Protein AF-A0A6A6UJ29-F1 (afdb_monomer_lite)

Radius of gyration: 22.35 Å; chains: 1; bounding box: 69×60×51 Å

Secondary structure (DSSP, 8-state):
--TTTTEEEE-TTSHHHHHHHHHHHHHHHHHHHS-TTS-HHHHHHHHHHHHHHTTTT---PPPP--PPPPPPPPPPPPPPPPPPP------------------PPPP--PPPS-PPP----TT--SS-EEPSPEEES--TTEEE-TT-EE-TTEEEE-BTTB-EEE-TT-EE-TT-EEE-EE--SSHHHHTGGGSSPEEEE-EEE-TT-EE-TT-EEETT-EE-TT-EE-TT-EE-SPBP-

Structure (mmCIF, N/CA/C/O backbone):
data_AF-A0A6A6UJ29-F1
#
_entry.id   AF-A0A6A6UJ29-F1
#
loop_
_atom_site.group_PDB
_atom_site.id
_atom_site.type_symbol
_atom_site.label_atom_id
_atom_site.label_alt_id
_atom_site.label_comp_id
_atom_site.label_asym_id
_atom_site.label_entity_id
_atom_site.label_seq_id
_atom_site.pdbx_PDB_ins_code
_atom_site.Cartn_x
_atom_site.Cartn_y
_atom_site.Cartn_z
_atom_site.occupancy
_atom_site.B_iso_or_equiv
_atom_site.auth_seq_id
_atom_site.auth_comp_id
_atom_site.auth_asym_id
_atom_site.auth_atom_id
_atom_site.pdbx_PDB_model_num
ATOM 1 N N . MET A 1 1 ? -3.177 -13.090 -24.326 1.00 43.69 1 MET A N 1
ATOM 2 C CA . MET A 1 1 ? -2.607 -11.720 -24.249 1.00 43.69 1 MET A CA 1
ATOM 3 C C . MET A 1 1 ? -3.779 -10.739 -24.193 1.00 43.69 1 MET A C 1
ATOM 5 O O . MET A 1 1 ? -4.675 -10.903 -24.997 1.00 43.69 1 MET A O 1
ATOM 9 N N . ALA A 1 2 ? -3.937 -9.811 -23.243 1.00 37.53 2 ALA A N 1
ATOM 10 C CA . ALA A 1 2 ? -2.942 -8.893 -22.693 1.00 37.53 2 ALA A CA 1
ATOM 11 C C . ALA A 1 2 ? -3.238 -8.491 -21.219 1.00 37.53 2 ALA A C 1
ATOM 13 O O . ALA A 1 2 ? -4.175 -7.730 -20.981 1.00 37.53 2 ALA A O 1
ATOM 14 N N . PRO A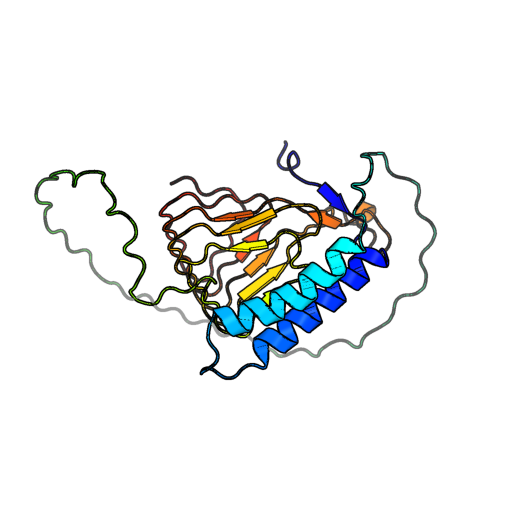 1 3 ? -2.420 -8.919 -20.238 1.00 48.06 3 PRO A N 1
ATOM 15 C CA . PRO A 1 3 ? -2.480 -8.413 -18.859 1.00 48.06 3 PRO A CA 1
ATOM 16 C C . PRO A 1 3 ? -1.799 -7.037 -18.669 1.00 48.06 3 PRO A C 1
ATOM 18 O O . PRO A 1 3 ? -1.769 -6.513 -17.566 1.00 48.06 3 PRO A O 1
ATOM 21 N N . TYR A 1 4 ? -1.268 -6.423 -19.735 1.00 51.97 4 TYR A N 1
ATOM 22 C CA . TYR A 1 4 ? -0.361 -5.266 -19.662 1.00 51.97 4 TYR A CA 1
ATOM 23 C C . TYR A 1 4 ? -0.989 -3.886 -19.948 1.00 51.97 4 TYR A C 1
ATOM 25 O O . TYR A 1 4 ? -0.265 -2.898 -20.019 1.00 51.97 4 TYR A O 1
ATOM 33 N N . LYS A 1 5 ? -2.314 -3.770 -20.117 1.00 52.88 5 LYS A N 1
ATOM 34 C CA . LYS A 1 5 ? -2.956 -2.509 -20.562 1.00 52.88 5 LYS A CA 1
ATOM 35 C C . LYS A 1 5 ? -3.022 -1.380 -19.513 1.00 52.88 5 LYS A C 1
ATOM 37 O O . LYS A 1 5 ? -3.489 -0.300 -19.850 1.00 52.88 5 LYS A O 1
ATOM 42 N N . GLN A 1 6 ? -2.574 -1.590 -18.273 1.00 69.25 6 GLN A N 1
ATOM 43 C CA . GLN A 1 6 ? -2.688 -0.597 -17.187 1.00 69.25 6 GLN A CA 1
ATOM 44 C C . GLN A 1 6 ? -1.388 -0.402 -16.388 1.00 69.25 6 GLN A C 1
ATOM 46 O O . GLN A 1 6 ? -1.440 -0.096 -15.200 1.00 69.25 6 GLN A O 1
ATOM 51 N N . ARG A 1 7 ? -0.220 -0.577 -17.021 1.00 85.75 7 ARG A N 1
ATOM 52 C CA . ARG A 1 7 ? 1.070 -0.266 -16.388 1.00 85.75 7 ARG A CA 1
ATOM 53 C C . ARG A 1 7 ? 1.597 1.099 -16.829 1.00 85.75 7 ARG A C 1
ATOM 55 O O . ARG A 1 7 ? 1.506 1.426 -18.010 1.00 85.75 7 ARG A O 1
ATOM 62 N N . THR A 1 8 ? 2.189 1.845 -15.903 1.00 90.19 8 THR A N 1
ATOM 63 C CA . THR A 1 8 ? 2.924 3.081 -16.205 1.00 90.19 8 THR A CA 1
ATOM 64 C C . THR A 1 8 ? 4.362 2.929 -15.741 1.00 90.19 8 THR A C 1
ATOM 66 O O . THR A 1 8 ? 4.608 2.652 -14.570 1.00 90.19 8 THR A O 1
ATOM 69 N N . GLU A 1 9 ? 5.309 3.083 -16.661 1.00 89.94 9 GLU A N 1
ATOM 70 C CA . GLU A 1 9 ? 6.737 3.005 -16.362 1.00 89.94 9 GLU A CA 1
ATOM 71 C C . GLU A 1 9 ? 7.227 4.269 -15.655 1.00 89.94 9 GLU A C 1
ATOM 73 O O . GLU A 1 9 ? 6.795 5.384 -15.959 1.00 89.94 9 GLU A O 1
ATOM 78 N N . PHE A 1 10 ? 8.151 4.093 -14.715 1.00 87.12 10 PHE A N 1
ATOM 79 C CA . PHE A 1 10 ? 8.814 5.190 -14.027 1.00 87.12 10 PHE A CA 1
ATOM 80 C C . PHE A 1 10 ? 10.264 4.807 -13.692 1.00 87.12 10 PHE A C 1
ATOM 82 O O . PHE A 1 10 ? 10.529 3.691 -13.230 1.00 87.12 10 PHE A O 1
ATOM 89 N N . PRO A 1 11 ? 11.241 5.705 -13.916 1.00 83.81 11 PRO A N 1
ATOM 90 C CA . PRO A 1 11 ? 12.642 5.393 -13.675 1.00 83.81 11 PRO A CA 1
ATOM 91 C C . PRO A 1 11 ? 12.953 5.509 -12.179 1.00 83.81 11 PRO A C 1
ATOM 93 O O . PRO A 1 11 ? 13.561 6.480 -11.744 1.00 83.81 11 PRO A O 1
ATOM 96 N N . ALA A 1 12 ? 12.548 4.510 -11.386 1.00 78.00 12 ALA A N 1
ATOM 97 C CA . ALA A 1 12 ? 12.640 4.493 -9.919 1.00 78.00 12 ALA A CA 1
ATOM 98 C C . ALA A 1 12 ? 14.033 4.847 -9.350 1.00 78.00 12 ALA A C 1
ATOM 100 O O . ALA A 1 12 ? 14.138 5.327 -8.220 1.00 78.00 12 ALA A O 1
ATOM 101 N N . GLY A 1 13 ? 15.101 4.623 -10.125 1.00 77.25 13 GLY A N 1
ATOM 102 C CA . GLY A 1 13 ? 16.480 4.972 -9.775 1.00 77.25 13 GLY A CA 1
ATOM 103 C C . GLY A 1 13 ? 16.834 6.463 -9.872 1.00 77.25 13 GLY A C 1
ATOM 104 O O . GLY A 1 13 ? 17.877 6.849 -9.351 1.00 77.25 13 GLY A O 1
ATOM 105 N N . ASN A 1 14 ? 16.001 7.304 -10.498 1.00 81.56 14 ASN A N 1
ATOM 106 C CA . ASN A 1 14 ? 16.252 8.746 -10.591 1.00 81.56 14 ASN A CA 1
ATOM 107 C C . ASN A 1 14 ? 16.203 9.407 -9.196 1.00 81.56 14 ASN A C 1
ATOM 109 O O . ASN A 1 14 ? 15.465 8.976 -8.302 1.00 81.56 14 ASN A O 1
ATOM 113 N N . GLN A 1 15 ? 16.996 10.464 -9.018 1.00 78.75 15 GLN A N 1
ATOM 114 C CA . GLN A 1 15 ? 17.177 11.194 -7.767 1.00 78.75 15 GLN A CA 1
ATOM 115 C C . GLN A 1 15 ? 15.852 11.704 -7.190 1.00 78.75 15 GLN A C 1
ATOM 117 O O . GLN A 1 15 ? 15.640 11.578 -5.987 1.00 78.75 15 GLN A O 1
ATOM 122 N N . ASP A 1 16 ? 14.933 12.169 -8.035 1.00 80.44 16 ASP A N 1
ATOM 123 C CA . ASP A 1 16 ? 13.605 12.640 -7.618 1.00 80.44 16 ASP A CA 1
ATOM 124 C C . ASP A 1 16 ? 12.786 11.537 -6.932 1.00 80.44 16 ASP A C 1
ATOM 126 O O . ASP A 1 16 ? 12.225 11.727 -5.851 1.00 80.44 16 ASP A O 1
ATOM 130 N N . TYR A 1 17 ? 12.774 10.337 -7.516 1.00 85.94 17 TYR A N 1
ATOM 131 C CA . TYR A 1 17 ? 12.087 9.180 -6.942 1.00 85.94 17 TYR A CA 1
ATOM 132 C C . TYR A 1 17 ? 12.795 8.646 -5.698 1.00 85.94 17 TYR A C 1
ATOM 134 O O . TYR A 1 17 ? 12.150 8.117 -4.794 1.00 85.94 17 TYR A O 1
ATOM 142 N N . ARG A 1 18 ? 14.121 8.784 -5.617 1.00 86.38 18 ARG A N 1
ATOM 143 C CA . ARG A 1 18 ? 14.869 8.470 -4.394 1.00 86.38 18 ARG A CA 1
ATOM 144 C C . ARG A 1 18 ? 14.544 9.456 -3.270 1.00 86.38 18 ARG A C 1
ATOM 146 O O . ARG A 1 18 ? 14.356 9.023 -2.138 1.00 86.38 18 ARG A O 1
ATOM 153 N N . ALA A 1 19 ? 14.444 10.747 -3.578 1.00 88.06 19 ALA A N 1
ATOM 154 C CA . ALA A 1 19 ? 14.057 11.773 -2.618 1.00 88.06 19 ALA A CA 1
ATOM 155 C C . ALA A 1 19 ? 12.628 11.543 -2.105 1.00 88.06 19 ALA A C 1
ATOM 157 O O . ALA A 1 19 ? 12.394 11.624 -0.901 1.00 88.06 19 ALA A O 1
ATOM 158 N N . ALA A 1 20 ? 11.693 11.180 -2.990 1.00 89.88 20 ALA A N 1
ATOM 159 C CA . ALA A 1 20 ? 10.332 10.817 -2.601 1.00 89.88 20 ALA A CA 1
ATOM 160 C C . ALA A 1 20 ? 10.304 9.633 -1.617 1.00 89.88 20 ALA A C 1
ATOM 162 O O . ALA A 1 20 ? 9.695 9.753 -0.555 1.00 89.88 20 ALA A O 1
ATOM 163 N N . ARG A 1 21 ? 11.038 8.548 -1.909 1.00 92.56 21 ARG A N 1
ATOM 164 C CA . ARG A 1 21 ? 11.132 7.384 -1.009 1.00 92.56 21 ARG A CA 1
ATOM 165 C C . ARG A 1 21 ? 11.765 7.702 0.337 1.00 92.56 21 ARG A C 1
ATOM 167 O O . ARG A 1 21 ? 11.295 7.239 1.370 1.00 92.56 21 ARG A O 1
ATOM 174 N N . LEU A 1 22 ? 12.809 8.532 0.349 1.00 93.12 22 LEU A N 1
ATOM 175 C CA . LEU A 1 22 ? 13.428 8.970 1.600 1.00 93.12 22 LEU A CA 1
ATOM 176 C C . LEU A 1 22 ? 12.429 9.738 2.475 1.00 93.12 22 LEU A C 1
ATOM 178 O O . LEU A 1 22 ? 12.364 9.502 3.678 1.00 93.12 22 LEU A O 1
ATOM 182 N N . ARG A 1 23 ? 11.617 10.619 1.879 1.00 93.19 23 ARG A N 1
ATOM 183 C CA . ARG A 1 23 ? 10.573 11.341 2.619 1.00 93.19 23 ARG A CA 1
ATOM 184 C C . ARG A 1 23 ? 9.496 10.409 3.152 1.00 93.19 23 ARG A C 1
ATOM 186 O O . ARG A 1 23 ? 9.113 10.563 4.305 1.00 93.19 23 ARG A O 1
ATOM 193 N N . ALA A 1 24 ? 9.040 9.445 2.355 1.00 95.19 24 ALA A N 1
ATOM 194 C CA . ALA A 1 24 ? 8.070 8.458 2.816 1.00 95.19 24 ALA A CA 1
ATOM 195 C C . ALA A 1 24 ? 8.617 7.618 3.977 1.00 95.19 24 ALA A C 1
ATOM 197 O O . ALA A 1 24 ? 7.918 7.424 4.967 1.00 95.19 24 ALA A O 1
ATOM 198 N N . ALA A 1 25 ? 9.889 7.217 3.915 1.00 95.88 25 ALA A N 1
ATOM 199 C CA . ALA A 1 25 ? 10.548 6.510 5.008 1.00 95.88 25 ALA A CA 1
ATOM 200 C C . ALA A 1 25 ? 10.590 7.342 6.304 1.00 95.88 25 ALA A C 1
ATOM 202 O O . ALA A 1 25 ? 10.260 6.817 7.367 1.00 95.88 25 ALA A O 1
ATOM 203 N N . ILE A 1 26 ? 10.932 8.635 6.219 1.00 96.06 26 ILE A N 1
ATOM 204 C CA . ILE A 1 26 ? 10.922 9.555 7.372 1.00 96.06 26 ILE A CA 1
ATOM 205 C C . ILE A 1 26 ? 9.492 9.731 7.905 1.00 96.06 26 ILE A C 1
ATOM 207 O O . ILE A 1 26 ? 9.262 9.604 9.103 1.00 96.06 26 ILE A O 1
ATOM 211 N N . ALA A 1 27 ? 8.512 9.939 7.022 1.00 95.50 27 ALA A N 1
ATOM 212 C CA . ALA A 1 27 ? 7.108 10.073 7.405 1.00 95.50 27 ALA A CA 1
ATOM 213 C C . ALA A 1 27 ? 6.586 8.818 8.125 1.00 95.50 27 ALA A C 1
ATOM 215 O O . ALA A 1 27 ? 5.904 8.921 9.143 1.00 95.50 27 ALA A O 1
ATOM 216 N N . CYS A 1 28 ? 6.938 7.625 7.636 1.00 96.75 28 CYS A N 1
ATOM 217 C CA . CYS A 1 28 ? 6.631 6.363 8.303 1.00 96.75 28 CYS A CA 1
ATOM 218 C C . CYS A 1 28 ? 7.348 6.238 9.652 1.00 96.75 28 CYS A C 1
ATOM 220 O O . CYS A 1 28 ? 6.746 5.761 10.610 1.00 96.75 28 CYS A O 1
ATOM 222 N N . GLN A 1 29 ? 8.609 6.662 9.759 1.00 96.56 29 GLN A N 1
ATOM 223 C CA . GLN A 1 29 ? 9.342 6.643 11.025 1.00 96.56 29 GLN A CA 1
ATOM 224 C C . GLN A 1 29 ? 8.654 7.515 12.084 1.00 96.56 29 GLN A C 1
ATOM 226 O O . GLN A 1 29 ? 8.418 7.040 13.196 1.00 96.56 29 GLN A O 1
ATOM 231 N N . ASP A 1 30 ? 8.269 8.738 11.723 1.00 94.88 30 ASP A N 1
ATOM 232 C CA . ASP A 1 30 ? 7.571 9.664 12.619 1.00 94.88 30 ASP A CA 1
ATOM 233 C C . ASP A 1 30 ? 6.170 9.166 12.981 1.00 94.88 30 ASP A C 1
ATOM 235 O O . ASP A 1 30 ? 5.763 9.247 14.141 1.00 94.88 30 ASP A O 1
ATOM 239 N N . TYR A 1 31 ? 5.452 8.577 12.019 1.00 94.69 31 TYR A N 1
ATOM 240 C CA . TYR A 1 31 ? 4.167 7.920 12.266 1.00 94.69 31 TYR A CA 1
ATOM 241 C C . TYR A 1 31 ? 4.305 6.781 13.286 1.00 94.69 31 TYR A C 1
ATOM 243 O O . TYR A 1 31 ? 3.492 6.652 14.206 1.00 94.69 31 TYR A O 1
ATOM 251 N N . ASN A 1 32 ? 5.335 5.949 13.121 1.00 95.75 32 ASN A N 1
ATOM 252 C CA . ASN A 1 32 ? 5.550 4.734 13.906 1.00 95.75 32 ASN A CA 1
ATOM 253 C C . ASN A 1 32 ? 6.120 5.007 15.299 1.00 95.75 32 ASN A C 1
ATOM 255 O O . ASN A 1 32 ? 5.916 4.189 16.193 1.00 95.75 32 ASN A O 1
ATOM 259 N N . SER A 1 33 ? 6.802 6.137 15.496 1.00 95.44 33 SER A N 1
ATOM 260 C CA . SER A 1 33 ? 7.374 6.522 16.790 1.00 95.44 33 SER A CA 1
ATOM 261 C C . SER A 1 33 ? 6.337 7.051 17.786 1.00 95.44 33 SER A C 1
ATOM 263 O O . SER A 1 33 ? 6.621 7.104 18.982 1.00 95.44 33 SER A O 1
ATOM 265 N N . GLN A 1 34 ? 5.126 7.405 17.335 1.00 92.94 34 GLN A N 1
ATOM 266 C CA . GLN A 1 34 ? 4.077 7.867 18.246 1.00 92.94 34 GLN A CA 1
ATOM 267 C C . GLN A 1 34 ? 3.566 6.710 19.125 1.00 92.94 34 GLN A C 1
ATOM 269 O O . GLN A 1 34 ? 3.286 5.612 18.627 1.00 92.94 34 GLN A O 1
ATOM 274 N N . GLY A 1 35 ? 3.384 6.964 20.426 1.00 87.06 35 GLY A N 1
ATOM 275 C CA . GLY A 1 35 ? 2.821 6.005 21.388 1.00 87.06 35 GLY A CA 1
ATOM 276 C C . GLY A 1 35 ? 1.341 5.697 21.133 1.00 87.06 35 GLY A C 1
ATOM 277 O O . GLY A 1 35 ? 0.668 6.457 20.440 1.00 87.06 35 GLY A O 1
ATOM 278 N N . GLU A 1 36 ? 0.816 4.584 21.660 1.00 82.94 36 GLU A N 1
ATOM 279 C CA . GLU A 1 36 ? -0.553 4.110 21.352 1.00 82.94 36 GLU A CA 1
ATOM 280 C C . GLU A 1 36 ? -1.663 5.126 21.674 1.00 82.94 36 GLU A C 1
ATOM 282 O O . GLU A 1 36 ? -2.694 5.107 21.010 1.00 82.94 36 GLU A O 1
ATOM 287 N N . GLU A 1 37 ? -1.408 6.054 22.598 1.00 85.81 37 GLU A N 1
ATOM 288 C CA . GLU A 1 37 ? -2.311 7.151 22.977 1.00 85.81 37 GLU A CA 1
ATOM 289 C C . GLU A 1 37 ? -2.484 8.227 21.890 1.00 85.81 37 GLU A C 1
ATOM 291 O O . GLU A 1 37 ? -3.439 9.002 21.926 1.00 85.81 37 GLU A O 1
ATOM 296 N N . ALA A 1 38 ? -1.557 8.318 20.929 1.00 86.69 38 ALA A N 1
ATOM 297 C CA . ALA A 1 38 ? -1.637 9.306 19.858 1.00 86.69 38 ALA A CA 1
ATOM 298 C C . ALA A 1 38 ? -2.822 9.010 18.934 1.00 86.69 38 ALA A C 1
ATOM 300 O O . ALA A 1 38 ? -2.960 7.892 18.418 1.00 86.69 38 ALA A O 1
ATOM 301 N N . SER A 1 39 ? -3.637 10.035 18.676 1.00 89.06 39 SER A N 1
ATOM 302 C CA . SER A 1 39 ? -4.836 9.895 17.852 1.00 89.06 39 SER A CA 1
ATOM 303 C C . SER A 1 39 ? -4.487 9.587 16.391 1.00 89.06 39 SER A C 1
ATOM 305 O O . SER A 1 39 ? -3.384 9.881 15.911 1.00 89.06 39 SER A O 1
ATOM 307 N N . ALA A 1 40 ? -5.438 9.009 15.652 1.00 87.19 40 ALA A N 1
ATOM 308 C CA . ALA A 1 40 ? -5.264 8.730 14.226 1.00 87.19 40 ALA A CA 1
ATOM 309 C C . ALA A 1 40 ? -4.941 10.012 13.435 1.00 87.19 40 ALA A C 1
ATOM 311 O O . ALA A 1 40 ? -4.081 10.010 12.554 1.00 87.19 40 ALA A O 1
ATOM 312 N N . GLU A 1 41 ? -5.574 11.125 13.803 1.00 88.81 41 GLU A N 1
ATOM 313 C CA . GLU A 1 41 ? -5.418 12.440 13.177 1.00 88.81 41 GLU A CA 1
ATOM 314 C C . GLU A 1 41 ? -4.033 13.019 13.437 1.00 88.81 41 GLU A C 1
ATOM 316 O O . GLU A 1 41 ? -3.421 13.552 12.516 1.00 88.81 41 GLU A O 1
ATOM 321 N N . GLN A 1 42 ? -3.515 12.895 14.663 1.00 88.12 42 GLN A N 1
ATOM 322 C CA . GLN A 1 42 ? -2.167 13.357 14.998 1.00 88.12 42 GLN A CA 1
ATOM 323 C C . GLN A 1 42 ? -1.116 12.621 14.163 1.00 88.12 42 GLN A C 1
ATOM 325 O O . GLN A 1 42 ? -0.254 13.255 13.551 1.00 88.12 42 GLN A O 1
ATOM 330 N N . ARG A 1 43 ? -1.218 11.289 14.073 1.00 89.44 43 ARG A N 1
ATOM 331 C CA . ARG A 1 43 ? -0.290 10.486 13.265 1.00 89.44 43 ARG A CA 1
ATOM 332 C C . ARG A 1 43 ? -0.403 10.814 11.775 1.00 89.44 43 ARG A C 1
ATOM 334 O O . ARG A 1 43 ? 0.615 10.992 11.108 1.00 89.44 43 ARG A O 1
ATOM 341 N N . ALA A 1 44 ? -1.626 10.926 11.256 1.00 88.38 44 ALA A N 1
ATOM 342 C CA . ALA A 1 44 ? -1.862 11.269 9.856 1.00 88.38 44 ALA A CA 1
ATOM 343 C C . ALA A 1 44 ? -1.366 12.683 9.514 1.00 88.38 44 ALA A C 1
ATOM 345 O O . ALA A 1 44 ? -0.763 12.878 8.460 1.00 88.38 44 ALA A O 1
ATOM 346 N N . ALA A 1 45 ? -1.553 13.657 10.407 1.00 88.25 45 ALA A N 1
ATOM 347 C CA . ALA A 1 45 ? -1.073 15.022 10.213 1.00 88.25 45 ALA A CA 1
ATOM 348 C C . ALA A 1 45 ? 0.458 15.081 10.101 1.00 88.25 45 ALA A C 1
ATOM 350 O O . ALA A 1 45 ? 0.969 15.723 9.183 1.00 88.25 45 ALA A O 1
ATOM 351 N N . LEU A 1 46 ? 1.186 14.371 10.973 1.00 86.75 46 LEU A N 1
ATOM 352 C CA . LEU A 1 46 ? 2.650 14.259 10.899 1.00 86.75 46 LEU A CA 1
ATOM 353 C C . LEU A 1 46 ? 3.099 13.644 9.568 1.00 86.75 46 LEU A C 1
ATOM 355 O O . LEU A 1 46 ? 3.963 14.193 8.883 1.00 86.75 46 LEU A O 1
ATOM 359 N N . TYR A 1 47 ? 2.460 12.543 9.169 1.00 90.25 47 TYR A N 1
ATOM 360 C CA . TYR A 1 47 ? 2.759 11.868 7.910 1.00 90.25 47 TYR A CA 1
ATOM 361 C C . TYR A 1 47 ? 2.546 12.791 6.699 1.00 90.25 47 TYR A C 1
ATOM 363 O O . TYR A 1 47 ? 3.450 12.982 5.880 1.00 90.25 47 TYR A O 1
ATOM 371 N N . HIS A 1 48 ? 1.375 13.426 6.603 1.00 87.44 48 HIS A N 1
ATOM 372 C CA . HIS A 1 48 ? 1.037 14.302 5.482 1.00 87.44 48 HIS A CA 1
ATOM 373 C C . HIS A 1 48 ? 1.875 15.579 5.439 1.00 87.44 48 HIS A C 1
ATOM 375 O O . HIS A 1 48 ? 2.177 16.050 4.341 1.00 87.44 48 HIS A O 1
ATOM 381 N N . ALA A 1 49 ? 2.291 16.123 6.587 1.00 86.50 49 ALA A N 1
ATOM 382 C CA . ALA A 1 49 ? 3.183 17.279 6.624 1.00 86.50 49 ALA A CA 1
ATOM 383 C C . ALA A 1 49 ? 4.496 17.004 5.870 1.00 86.50 49 ALA A C 1
ATOM 385 O O . ALA A 1 49 ? 4.963 17.858 5.117 1.00 86.50 49 ALA A O 1
ATOM 386 N N . ILE A 1 50 ? 5.049 15.794 6.000 1.00 85.62 50 ILE A N 1
ATOM 387 C CA . ILE A 1 50 ? 6.307 15.399 5.351 1.00 85.62 50 ILE A CA 1
ATOM 388 C C . ILE A 1 50 ? 6.090 15.027 3.880 1.00 85.62 50 ILE A C 1
ATOM 390 O O . ILE A 1 50 ? 6.851 15.465 3.011 1.00 85.62 50 ILE A O 1
ATOM 394 N N . ILE A 1 51 ? 5.046 14.247 3.577 1.00 88.50 51 ILE A N 1
ATOM 395 C CA . ILE A 1 51 ? 4.751 13.828 2.198 1.00 88.50 51 ILE A CA 1
ATOM 396 C C . ILE A 1 51 ? 4.420 15.038 1.314 1.00 88.50 51 ILE A C 1
ATOM 398 O O . ILE A 1 51 ? 5.023 15.203 0.248 1.00 88.50 51 ILE A O 1
ATOM 402 N N . ASN A 1 52 ? 3.513 15.914 1.759 1.00 83.44 52 ASN A N 1
ATOM 403 C CA . ASN A 1 52 ? 2.984 17.005 0.936 1.00 83.44 52 ASN A CA 1
ATOM 404 C C . ASN A 1 52 ? 3.985 18.154 0.764 1.00 83.44 52 ASN A C 1
ATOM 406 O O . ASN A 1 52 ? 4.054 18.737 -0.319 1.00 83.44 52 ASN A O 1
ATOM 410 N N . ALA A 1 53 ? 4.815 18.446 1.776 1.00 75.31 53 ALA A N 1
ATOM 411 C CA . ALA A 1 53 ? 5.860 19.472 1.675 1.00 75.31 53 ALA A CA 1
ATOM 412 C C . ALA A 1 53 ? 6.843 19.204 0.523 1.00 75.31 53 ALA A C 1
ATOM 414 O O . ALA A 1 53 ? 7.406 20.131 -0.054 1.00 75.31 53 ALA A O 1
ATOM 415 N N . GLY A 1 54 ? 7.032 17.935 0.165 1.00 61.34 54 GLY A N 1
ATOM 416 C CA . GLY A 1 54 ? 7.922 17.534 -0.911 1.00 61.34 54 GLY A CA 1
ATOM 417 C C . GLY A 1 54 ? 7.274 17.382 -2.290 1.00 61.34 54 GLY A C 1
ATOM 418 O O . GLY A 1 54 ? 8.002 17.265 -3.278 1.00 61.34 54 GLY A O 1
ATOM 419 N N . GLN A 1 55 ? 5.941 17.352 -2.387 1.00 61.16 55 GLN A N 1
ATOM 420 C CA . GLN A 1 55 ? 5.234 17.210 -3.669 1.00 61.16 55 GLN A CA 1
ATOM 421 C C . GLN A 1 55 ? 5.247 18.501 -4.488 1.00 61.16 55 GLN A C 1
ATOM 423 O O . GLN A 1 55 ? 5.372 18.445 -5.706 1.00 61.16 55 GLN A O 1
ATOM 428 N N . SER A 1 56 ? 5.215 19.663 -3.834 1.00 54.50 56 SER A N 1
ATOM 429 C CA . SER A 1 56 ? 5.348 20.967 -4.500 1.00 54.50 56 SER A CA 1
ATOM 430 C C . SER A 1 56 ? 6.704 21.157 -5.200 1.00 54.50 56 SER A C 1
ATOM 432 O O . SER A 1 56 ? 6.822 22.000 -6.086 1.00 54.50 56 SER A O 1
ATOM 434 N N . GLN A 1 57 ? 7.714 20.358 -4.835 1.00 51.00 57 GLN A N 1
ATOM 435 C CA . GLN A 1 57 ? 9.068 20.404 -5.394 1.00 51.00 57 GLN A CA 1
ATOM 436 C C . GLN A 1 57 ? 9.345 19.341 -6.472 1.00 51.00 57 GLN A C 1
ATOM 438 O O . GLN A 1 57 ? 10.377 19.426 -7.135 1.00 51.00 57 GLN A O 1
ATOM 443 N N . LEU A 1 58 ? 8.471 18.344 -6.667 1.00 53.56 58 LEU A N 1
ATOM 444 C CA . LEU A 1 58 ? 8.704 17.250 -7.619 1.00 53.56 58 LEU A CA 1
ATOM 445 C C . LEU A 1 58 ? 7.771 17.347 -8.832 1.00 53.56 58 LEU A C 1
ATOM 447 O O . LEU A 1 58 ? 6.559 17.196 -8.712 1.00 53.56 58 LEU A O 1
ATOM 451 N N . GLN A 1 59 ? 8.341 17.529 -10.027 1.00 52.78 59 GLN A N 1
ATOM 452 C CA . GLN A 1 59 ? 7.621 17.365 -11.293 1.00 52.78 59 GLN A CA 1
ATOM 453 C C . GLN A 1 59 ? 7.815 15.937 -11.816 1.00 52.78 59 GLN A C 1
ATOM 455 O O . GLN A 1 59 ? 8.740 15.665 -12.583 1.00 52.78 59 GLN A O 1
ATOM 460 N N . PHE A 1 60 ? 6.943 15.007 -11.428 1.00 55.28 60 PHE A N 1
ATOM 461 C CA . PHE A 1 60 ? 6.960 13.660 -12.002 1.00 55.28 60 PHE A CA 1
ATOM 462 C C . PHE A 1 60 ? 6.488 13.706 -13.464 1.00 55.28 60 PHE A C 1
ATOM 464 O O . PHE A 1 60 ? 5.294 13.785 -13.746 1.00 55.28 60 PHE A O 1
ATOM 471 N N . LYS A 1 61 ? 7.421 13.672 -14.422 1.00 44.75 61 LYS A N 1
ATOM 472 C CA . LYS A 1 61 ? 7.091 13.479 -15.842 1.00 44.75 61 LYS A CA 1
ATOM 473 C C . LYS A 1 61 ? 6.976 11.982 -16.134 1.00 44.75 61 LYS A C 1
ATOM 475 O O . LYS A 1 61 ? 7.959 11.254 -16.010 1.00 44.75 61 LYS A O 1
ATOM 480 N N . ALA A 1 62 ? 5.788 11.530 -16.539 1.00 43.94 62 ALA A N 1
ATOM 481 C CA . ALA A 1 62 ? 5.605 10.196 -17.106 1.00 43.94 62 ALA A CA 1
ATOM 482 C C . ALA A 1 62 ? 6.450 10.070 -18.389 1.00 43.94 62 ALA A C 1
ATOM 484 O O . ALA A 1 62 ? 6.417 10.956 -19.245 1.00 43.94 62 ALA A O 1
ATOM 485 N N . GLY A 1 63 ? 7.251 9.008 -18.498 1.00 39.66 63 GLY A N 1
ATOM 486 C CA . GLY A 1 63 ? 8.121 8.787 -19.655 1.00 39.66 63 GLY A CA 1
ATOM 487 C C . GLY A 1 63 ? 7.343 8.372 -20.916 1.00 39.66 63 GLY A C 1
ATOM 488 O O . GLY A 1 63 ? 6.257 7.796 -20.799 1.00 39.66 63 GLY A O 1
ATOM 489 N N . PRO A 1 64 ? 7.872 8.639 -22.127 1.00 36.47 64 PRO A N 1
ATOM 490 C CA . PRO A 1 64 ? 7.293 8.145 -23.373 1.00 36.47 64 PRO A CA 1
ATOM 491 C C . PRO A 1 64 ? 7.520 6.633 -23.537 1.00 36.47 64 PRO A C 1
ATOM 493 O O . PRO A 1 64 ? 8.526 6.083 -23.098 1.00 36.47 64 PRO A O 1
ATOM 496 N N . THR A 1 65 ? 6.582 5.962 -24.205 1.00 38.97 65 THR A N 1
ATOM 497 C CA . THR A 1 65 ? 6.580 4.515 -24.479 1.00 38.97 65 THR A CA 1
ATOM 498 C C . THR A 1 65 ? 7.433 4.207 -25.711 1.00 38.97 65 THR A C 1
ATOM 500 O O . THR A 1 65 ? 6.903 4.296 -26.812 1.00 38.97 65 THR A O 1
ATOM 503 N N . LEU A 1 66 ? 8.724 3.859 -25.592 1.00 31.92 66 LEU A N 1
ATOM 504 C CA . LEU A 1 66 ? 9.547 3.523 -26.774 1.00 31.92 66 LEU A CA 1
ATOM 505 C C . LEU A 1 66 ? 10.684 2.505 -26.532 1.00 31.92 66 LEU A C 1
ATOM 507 O O . LEU A 1 66 ? 11.122 2.274 -25.411 1.00 31.92 66 LEU A O 1
ATOM 511 N N . SER A 1 67 ? 11.093 1.882 -27.647 1.00 34.25 67 SER A N 1
ATOM 512 C CA . SER A 1 67 ? 11.824 0.617 -27.834 1.00 34.25 67 SER A CA 1
ATOM 513 C C . SER A 1 67 ? 13.246 0.517 -27.265 1.00 34.25 67 SER A C 1
ATOM 515 O O . SER A 1 67 ? 13.981 1.496 -27.174 1.00 34.25 67 SER A O 1
ATOM 517 N N . THR A 1 68 ? 13.638 -0.730 -26.995 1.00 30.48 68 THR A N 1
ATOM 518 C CA . THR A 1 68 ? 14.907 -1.222 -26.438 1.00 30.48 68 THR A CA 1
ATOM 519 C C . THR A 1 68 ? 16.178 -0.703 -27.137 1.00 30.48 68 THR A C 1
ATOM 521 O O . THR A 1 68 ? 16.352 -0.949 -28.331 1.00 30.48 68 THR A O 1
ATOM 524 N N . PRO A 1 69 ? 17.120 -0.079 -26.402 1.00 35.75 69 PRO A N 1
ATOM 525 C CA . PRO A 1 69 ? 18.495 0.147 -26.852 1.00 35.75 69 PRO A CA 1
ATOM 526 C C . PRO A 1 69 ? 19.452 -0.998 -26.432 1.00 35.75 69 PRO A C 1
ATOM 528 O O . PRO A 1 69 ? 19.127 -1.773 -25.528 1.00 35.75 69 PRO A O 1
ATOM 531 N N . PRO A 1 70 ? 20.624 -1.135 -27.086 1.00 34.72 70 PRO A N 1
ATOM 532 C CA . PRO A 1 70 ? 21.534 -2.268 -26.895 1.00 34.72 70 PRO A CA 1
ATOM 533 C C . PRO A 1 70 ? 22.353 -2.188 -25.593 1.00 34.72 70 PRO A C 1
ATOM 535 O O . PRO A 1 70 ? 22.712 -1.106 -25.131 1.00 34.72 70 PRO A O 1
ATOM 538 N N . LEU A 1 71 ? 22.656 -3.362 -25.022 1.00 33.34 71 LEU A N 1
ATOM 539 C CA . LEU A 1 71 ? 23.388 -3.540 -23.761 1.00 33.34 71 LEU A CA 1
ATOM 540 C C . LEU A 1 71 ? 24.849 -3.061 -23.849 1.00 33.34 71 LEU A C 1
ATOM 542 O O . LEU A 1 71 ? 25.590 -3.469 -24.741 1.00 33.34 71 LEU A O 1
ATOM 546 N N . ALA A 1 72 ? 25.281 -2.291 -22.848 1.00 40.53 72 ALA A N 1
ATOM 547 C CA . ALA A 1 72 ? 26.691 -2.079 -22.524 1.00 40.53 72 ALA A CA 1
ATOM 548 C C . ALA A 1 72 ? 27.178 -3.110 -21.485 1.00 40.53 72 ALA A C 1
ATOM 550 O O . ALA A 1 72 ? 26.402 -3.598 -20.661 1.00 40.53 72 ALA A O 1
ATOM 551 N N . SER A 1 73 ? 28.468 -3.443 -21.556 1.00 39.88 73 SER A N 1
ATOM 552 C CA . SER A 1 73 ? 29.137 -4.539 -20.840 1.00 39.88 73 SER A CA 1
ATOM 553 C C . SER A 1 73 ? 29.094 -4.425 -19.301 1.00 39.88 73 SER A C 1
ATOM 555 O O . SER A 1 73 ? 29.181 -3.315 -18.774 1.00 39.88 73 SER A O 1
ATOM 557 N N . PRO A 1 74 ? 29.017 -5.550 -18.557 1.00 37.56 74 PRO A N 1
ATOM 558 C CA . PRO A 1 74 ? 28.842 -5.533 -17.104 1.00 37.56 74 PRO A CA 1
ATOM 559 C C . PRO A 1 74 ? 30.141 -5.260 -16.320 1.00 37.56 74 PRO A C 1
ATOM 561 O O . PRO A 1 74 ? 31.214 -5.755 -16.663 1.00 37.56 74 PRO A O 1
ATOM 564 N N . LEU A 1 75 ? 30.008 -4.513 -15.218 1.00 34.47 75 LEU A N 1
ATOM 565 C CA . LEU A 1 75 ? 30.999 -4.381 -14.139 1.00 34.47 75 LEU A CA 1
ATOM 566 C C . LEU A 1 75 ? 30.925 -5.588 -13.174 1.00 34.47 75 LEU A C 1
ATOM 568 O O . LEU A 1 75 ? 29.887 -6.253 -13.118 1.00 34.47 75 LEU A O 1
ATOM 572 N N . PRO A 1 76 ? 31.994 -5.892 -12.410 1.00 35.03 76 PRO A N 1
ATOM 573 C CA . PRO A 1 76 ? 32.067 -7.111 -11.603 1.00 35.03 76 PRO A CA 1
ATOM 574 C C . PRO A 1 76 ? 31.113 -7.096 -10.397 1.00 35.03 76 PRO A C 1
ATOM 576 O O . PRO A 1 76 ? 30.891 -6.067 -9.761 1.00 35.03 76 PRO A O 1
ATOM 579 N N . ALA A 1 77 ? 30.561 -8.273 -10.086 1.00 35.53 77 ALA A N 1
ATOM 580 C CA . ALA A 1 77 ? 29.578 -8.493 -9.029 1.00 35.53 77 ALA A CA 1
ATOM 581 C C . ALA A 1 77 ? 30.177 -8.383 -7.614 1.00 35.53 77 ALA A C 1
ATOM 583 O O . ALA A 1 77 ? 31.298 -8.823 -7.359 1.00 35.53 77 ALA A O 1
ATOM 584 N N . LEU A 1 78 ? 29.385 -7.851 -6.677 1.00 26.33 78 LEU A N 1
ATOM 585 C CA . LEU A 1 78 ? 29.680 -7.889 -5.245 1.00 26.33 78 LEU A CA 1
ATOM 586 C C . LEU A 1 78 ? 29.368 -9.298 -4.711 1.00 26.33 78 LEU A C 1
ATOM 588 O O . LEU A 1 78 ? 28.221 -9.738 -4.765 1.00 26.33 78 LEU A O 1
ATOM 592 N N . ASN A 1 79 ? 30.380 -10.003 -4.209 1.00 32.94 79 ASN A N 1
ATOM 593 C CA . ASN A 1 79 ? 30.240 -11.359 -3.679 1.00 32.94 79 ASN A CA 1
ATOM 594 C C . ASN A 1 79 ? 29.853 -11.294 -2.190 1.00 32.94 79 ASN A C 1
ATOM 596 O O . ASN A 1 79 ? 30.605 -10.744 -1.385 1.00 32.94 79 ASN A O 1
ATOM 600 N N . LEU A 1 80 ? 28.697 -11.850 -1.818 1.00 31.91 80 LEU A N 1
ATOM 601 C CA . LEU A 1 80 ? 28.309 -12.069 -0.419 1.00 31.91 80 LEU A CA 1
ATOM 602 C C . LEU A 1 80 ? 28.482 -13.559 -0.072 1.00 31.91 80 LEU A C 1
ATOM 604 O O . LEU A 1 80 ? 28.191 -14.407 -0.918 1.00 31.91 80 LEU A O 1
ATOM 608 N N . PRO A 1 81 ? 28.957 -13.902 1.140 1.00 31.05 81 PRO A N 1
ATOM 609 C CA . PRO A 1 81 ? 29.205 -15.288 1.526 1.00 31.05 81 PRO A CA 1
ATOM 610 C C . PRO A 1 81 ? 27.900 -16.080 1.699 1.00 31.05 81 PRO A C 1
ATOM 612 O O . PRO A 1 81 ? 26.899 -15.567 2.198 1.00 31.05 81 PRO A O 1
ATOM 615 N N . ALA A 1 82 ? 27.935 -17.347 1.279 1.00 33.94 82 ALA A N 1
ATOM 616 C CA . ALA A 1 82 ? 26.812 -18.277 1.312 1.00 33.94 82 ALA A CA 1
ATOM 617 C C . ALA A 1 82 ? 26.349 -18.588 2.748 1.00 33.94 82 ALA A C 1
ATOM 619 O O . ALA A 1 82 ? 27.164 -18.860 3.630 1.00 33.94 82 ALA A O 1
ATOM 620 N N . ALA A 1 83 ? 25.031 -18.590 2.962 1.00 33.88 83 ALA A N 1
ATOM 621 C CA . ALA A 1 83 ? 24.419 -19.064 4.197 1.00 33.88 83 ALA A CA 1
ATOM 622 C C . ALA A 1 83 ? 24.473 -20.601 4.262 1.00 33.88 83 ALA A C 1
ATOM 624 O O . ALA A 1 83 ? 24.128 -21.287 3.299 1.00 33.88 83 ALA A O 1
ATOM 625 N N . GLY A 1 84 ? 24.937 -21.117 5.401 1.00 31.03 84 GLY A N 1
ATOM 626 C CA . GLY A 1 84 ? 25.087 -22.540 5.680 1.00 31.03 84 GLY A CA 1
ATOM 627 C C . GLY A 1 84 ? 23.755 -23.287 5.774 1.00 31.03 84 GLY A C 1
ATOM 628 O O . GLY A 1 84 ? 22.741 -22.765 6.229 1.00 31.03 84 GLY A O 1
ATOM 629 N N . SER A 1 85 ? 23.806 -24.538 5.333 1.00 31.84 85 SER A N 1
ATOM 630 C CA . SER A 1 85 ? 22.760 -25.556 5.372 1.00 31.84 85 SER A CA 1
ATOM 631 C C . SER A 1 85 ? 22.336 -25.944 6.794 1.00 31.84 85 SER A C 1
ATOM 633 O O . SER A 1 85 ? 23.180 -26.068 7.680 1.00 31.84 85 SER A O 1
ATOM 635 N N . SER A 1 86 ? 21.053 -26.256 6.984 1.00 34.38 86 SER A N 1
ATOM 636 C CA . SER A 1 86 ? 20.564 -27.110 8.079 1.00 34.38 86 SER A CA 1
ATOM 637 C C . SER A 1 86 ? 19.682 -28.229 7.512 1.00 34.38 86 SER A C 1
ATOM 639 O O . SER A 1 86 ? 19.029 -27.990 6.492 1.00 34.38 86 SER A O 1
ATOM 641 N N . PRO A 1 87 ? 19.687 -29.436 8.113 1.00 38.19 87 PRO A N 1
ATOM 642 C CA . PRO A 1 87 ? 19.095 -30.618 7.506 1.00 38.19 87 PRO A CA 1
ATOM 643 C C . PRO A 1 87 ? 17.695 -30.980 8.034 1.00 38.19 87 PRO A C 1
ATOM 645 O O . PRO A 1 87 ? 17.299 -30.624 9.140 1.00 38.19 87 PRO A O 1
ATOM 648 N N . ASP A 1 88 ? 17.049 -31.769 7.179 1.00 31.06 88 ASP A N 1
ATOM 649 C CA . ASP A 1 88 ? 16.081 -32.845 7.383 1.00 31.06 88 ASP A CA 1
ATOM 650 C C . ASP A 1 88 ? 14.613 -32.594 7.757 1.00 31.06 88 ASP A C 1
ATOM 652 O O . ASP A 1 88 ? 14.222 -32.057 8.790 1.00 31.06 88 ASP A O 1
ATOM 656 N N . ALA A 1 89 ? 13.805 -33.127 6.839 1.00 30.98 89 ALA A N 1
ATOM 657 C CA . ALA A 1 89 ? 12.384 -33.369 6.892 1.00 30.98 89 ALA A CA 1
ATOM 658 C C . ALA A 1 89 ? 12.061 -34.589 7.766 1.00 30.98 89 ALA A C 1
ATOM 660 O O . ALA A 1 89 ? 12.733 -35.616 7.697 1.00 30.98 89 ALA A O 1
ATOM 661 N N . ALA A 1 90 ? 10.948 -34.508 8.492 1.00 31.48 90 ALA A N 1
ATOM 662 C CA . ALA A 1 90 ? 10.258 -35.668 9.029 1.00 31.48 90 ALA A CA 1
ATOM 663 C C . ALA A 1 90 ? 8.768 -35.559 8.689 1.00 31.48 90 ALA A C 1
ATOM 665 O O . ALA A 1 90 ? 8.097 -34.575 8.991 1.00 31.48 90 ALA A O 1
ATOM 666 N N . THR A 1 91 ? 8.294 -36.588 8.001 1.00 33.94 91 THR A N 1
ATOM 667 C CA . THR A 1 91 ? 6.907 -36.885 7.656 1.00 33.94 91 THR A CA 1
ATOM 668 C C . THR A 1 91 ? 6.125 -37.366 8.877 1.00 33.94 91 THR A C 1
ATOM 670 O O . THR A 1 91 ? 6.585 -38.286 9.551 1.00 33.94 91 THR A O 1
ATOM 673 N N . SER A 1 92 ? 4.900 -36.876 9.070 1.00 34.34 92 SER A N 1
ATOM 674 C CA . SER A 1 92 ? 3.812 -37.690 9.633 1.00 34.34 92 SER A CA 1
ATOM 675 C C . SER A 1 92 ? 2.441 -37.095 9.308 1.00 34.34 92 SER A C 1
ATOM 677 O O . SER A 1 92 ? 2.131 -35.974 9.705 1.00 34.34 92 SER A O 1
ATOM 679 N N . ASP A 1 93 ? 1.646 -37.892 8.601 1.00 35.09 93 ASP A N 1
ATOM 680 C CA . ASP A 1 93 ? 0.183 -37.838 8.519 1.00 35.09 93 ASP A CA 1
ATOM 681 C C . ASP A 1 93 ? -0.406 -38.187 9.906 1.00 35.09 93 ASP A C 1
ATOM 683 O O . ASP A 1 93 ? 0.213 -38.972 10.638 1.00 35.09 93 ASP A O 1
ATOM 687 N N . PRO A 1 94 ? -1.566 -37.634 10.305 1.00 39.12 94 PRO A N 1
ATOM 688 C CA . PRO A 1 94 ? -2.741 -38.497 10.235 1.00 39.12 94 PRO A CA 1
ATOM 689 C C . PRO A 1 94 ? -4.057 -37.787 9.874 1.00 39.12 94 PRO A C 1
ATOM 691 O O . PRO A 1 94 ? -4.446 -36.758 10.431 1.00 39.12 94 PRO A O 1
ATOM 694 N N . SER A 1 95 ? -4.811 -38.485 9.032 1.00 34.31 95 SER A N 1
ATOM 695 C CA . SER A 1 95 ? -6.266 -38.479 8.921 1.00 34.31 95 SER A CA 1
ATOM 696 C C . SER A 1 95 ? -6.991 -38.433 10.277 1.00 34.31 95 SER A C 1
ATOM 698 O O . SER A 1 95 ? -6.780 -39.303 11.125 1.00 34.31 95 SER A O 1
ATOM 700 N N . SER A 1 96 ? -7.942 -37.506 10.430 1.00 37.41 96 SER A N 1
ATOM 701 C CA . SER A 1 96 ? -9.108 -37.711 11.298 1.00 37.41 96 SER A CA 1
ATOM 702 C C . SER A 1 96 ? -10.339 -37.025 10.704 1.00 37.41 96 SER A C 1
ATOM 704 O O . SER A 1 96 ? -10.306 -35.860 10.308 1.00 37.41 96 SER A O 1
ATOM 706 N N . GLU A 1 97 ? -11.390 -37.825 10.570 1.00 33.03 97 GLU A N 1
ATOM 707 C CA . GLU A 1 97 ? -12.706 -37.502 10.038 1.00 33.03 97 GLU A CA 1
ATOM 708 C C . GLU A 1 97 ? -13.446 -36.510 10.945 1.00 33.03 97 GLU A C 1
ATOM 710 O O . GLU A 1 97 ? -13.374 -36.602 12.169 1.00 33.03 97 GLU A O 1
ATOM 715 N N . CYS A 1 98 ? -14.238 -35.616 10.350 1.00 27.62 98 CYS A N 1
ATOM 716 C CA . CYS A 1 98 ? -15.338 -34.967 11.054 1.00 27.62 98 CYS A CA 1
ATOM 717 C C . CYS A 1 98 ? -16.555 -34.925 10.125 1.00 27.62 98 CYS A C 1
ATOM 719 O O . CYS A 1 98 ? -16.531 -34.330 9.049 1.00 27.62 98 CYS A O 1
ATOM 721 N N . SER A 1 99 ? -17.576 -35.657 10.553 1.00 35.41 99 SER A N 1
ATOM 722 C CA . SER A 1 99 ? -18.801 -36.047 9.865 1.00 35.41 99 SER A CA 1
ATOM 723 C C . SER A 1 99 ? -19.694 -34.887 9.423 1.00 35.41 99 SER A C 1
ATOM 725 O O . SER A 1 99 ? -19.926 -33.938 10.173 1.00 35.41 99 SER A O 1
ATOM 727 N N . GLU A 1 100 ? -20.290 -35.049 8.242 1.00 32.00 100 GLU A N 1
ATOM 728 C CA . GLU A 1 100 ? -21.424 -34.268 7.752 1.00 32.00 100 GLU A CA 1
ATOM 729 C C . GLU A 1 100 ? -22.625 -34.400 8.701 1.00 32.00 100 GLU A C 1
ATOM 731 O O . GLU A 1 100 ? -23.029 -35.504 9.067 1.00 32.00 100 GLU A O 1
ATOM 736 N N . SER A 1 101 ? -23.243 -33.272 9.062 1.00 32.00 101 SER A N 1
ATOM 737 C CA . SER A 1 101 ? -24.611 -33.267 9.581 1.00 32.00 101 SER A CA 1
ATOM 738 C C . SER A 1 101 ? -25.476 -32.381 8.688 1.00 32.00 101 SER A C 1
ATOM 740 O O . SER A 1 101 ? -25.310 -31.165 8.599 1.00 32.00 101 SER A O 1
ATOM 742 N N . THR A 1 102 ? -26.382 -33.029 7.963 1.00 33.03 102 THR A N 1
ATOM 743 C CA . THR A 1 102 ? -27.460 -32.406 7.200 1.00 33.03 102 THR A CA 1
ATOM 744 C C . THR A 1 102 ? -28.547 -31.955 8.166 1.00 33.03 102 THR A C 1
ATOM 746 O O . THR A 1 102 ? -29.160 -32.793 8.825 1.00 33.03 102 THR A O 1
ATOM 749 N N . THR A 1 103 ? -28.846 -30.657 8.215 1.00 33.81 103 THR A N 1
ATOM 750 C CA . THR A 1 103 ? -30.139 -30.186 8.727 1.00 33.81 103 THR A CA 1
ATOM 751 C C . THR A 1 103 ? -30.695 -29.103 7.806 1.00 33.81 103 THR A C 1
ATOM 753 O O . THR A 1 103 ? -29.982 -28.220 7.336 1.00 33.81 103 THR A O 1
ATOM 756 N N . SER A 1 104 ? -31.979 -29.255 7.505 1.00 33.84 104 SER A N 1
ATOM 757 C CA . SER A 1 104 ? -32.794 -28.575 6.500 1.00 33.84 104 SER A CA 1
ATOM 758 C C . SER A 1 104 ? -32.897 -27.050 6.634 1.00 33.84 104 SER A C 1
ATOM 760 O O . SER A 1 104 ? -33.084 -26.511 7.722 1.00 33.84 104 SER A O 1
ATOM 762 N N . THR A 1 105 ? -32.892 -26.390 5.477 1.00 34.47 105 THR A N 1
ATOM 763 C CA . THR A 1 105 ? -33.122 -24.959 5.223 1.00 34.47 105 THR A CA 1
ATOM 764 C C . THR A 1 105 ? -34.540 -24.496 5.598 1.00 34.47 105 THR A C 1
ATOM 766 O O . THR A 1 105 ? -35.501 -25.128 5.156 1.00 34.47 105 THR A O 1
ATOM 769 N N . PRO A 1 106 ? -34.724 -23.349 6.282 1.00 37.53 106 PRO A N 1
ATOM 770 C CA . PRO A 1 106 ? -35.960 -22.584 6.194 1.00 37.53 106 PRO A CA 1
ATOM 771 C C . PRO A 1 106 ? -35.847 -21.448 5.163 1.00 37.53 106 PRO A C 1
ATOM 773 O O . PRO A 1 106 ? -34.774 -20.922 4.877 1.00 37.53 106 PRO A O 1
ATOM 776 N N . ALA A 1 107 ? -36.998 -21.124 4.578 1.00 33.56 107 ALA A N 1
ATOM 777 C CA . ALA A 1 107 ? -37.182 -20.306 3.389 1.00 33.56 107 ALA A CA 1
ATOM 778 C C . ALA A 1 107 ? -36.585 -18.886 3.462 1.00 33.56 107 ALA A C 1
ATOM 780 O O . ALA A 1 107 ? -36.731 -18.157 4.442 1.00 33.56 107 ALA A O 1
ATOM 781 N N . SER A 1 108 ? -35.971 -18.505 2.340 1.00 33.28 108 SER A N 1
ATOM 782 C CA . SER A 1 108 ? -35.415 -17.190 2.031 1.00 33.28 108 SER A CA 1
ATOM 783 C C . SER A 1 108 ? -36.506 -16.118 1.999 1.00 33.28 108 SER A C 1
ATOM 785 O O . SER A 1 108 ? -37.382 -16.134 1.136 1.00 33.28 108 SER A O 1
ATOM 787 N N . THR A 1 109 ? -36.421 -15.160 2.920 1.00 38.00 109 THR A N 1
ATOM 788 C CA . THR A 1 109 ? -36.986 -13.822 2.717 1.00 38.00 109 THR A CA 1
ATOM 789 C C . THR A 1 109 ? -35.783 -12.919 2.477 1.00 38.00 109 THR A C 1
ATOM 791 O O . THR A 1 109 ? -34.960 -12.763 3.377 1.00 38.00 109 THR A O 1
ATOM 794 N N . ALA A 1 110 ? -35.618 -12.409 1.256 1.00 34.62 110 ALA A N 1
ATOM 795 C CA . ALA A 1 110 ? -34.482 -11.558 0.913 1.00 34.62 110 ALA A CA 1
ATOM 796 C C . ALA A 1 110 ? -34.482 -10.310 1.819 1.00 34.62 110 ALA A C 1
ATOM 798 O O . ALA A 1 110 ? -35.476 -9.575 1.817 1.00 34.62 110 ALA A O 1
ATOM 799 N N . PRO A 1 111 ? -33.428 -10.061 2.619 1.00 42.16 111 PRO A N 1
ATOM 800 C CA . PRO A 1 111 ? -33.327 -8.817 3.359 1.00 42.16 111 PRO A CA 1
ATOM 801 C C . PRO A 1 111 ? -33.132 -7.682 2.351 1.00 42.16 111 PRO A C 1
ATOM 803 O O . PRO A 1 111 ? -32.363 -7.803 1.404 1.00 42.16 111 PRO A O 1
ATOM 806 N N . SER A 1 112 ? -33.871 -6.593 2.540 1.00 40.81 112 SER A N 1
ATOM 807 C CA . SER A 1 112 ? -33.790 -5.376 1.735 1.00 40.81 112 SER A CA 1
ATOM 808 C C . SER A 1 112 ? -32.336 -4.925 1.541 1.00 40.81 112 SER A C 1
ATOM 810 O O . SER A 1 112 ? -31.651 -4.672 2.532 1.00 40.81 112 SER A O 1
ATOM 812 N N . ASP A 1 113 ? -31.914 -4.743 0.283 1.00 41.75 113 ASP A N 1
ATOM 813 C CA . ASP A 1 113 ? -30.585 -4.278 -0.178 1.00 41.75 113 ASP A CA 1
ATOM 814 C C . ASP A 1 113 ? -30.174 -2.869 0.307 1.00 41.75 113 ASP A C 1
ATOM 816 O O . ASP A 1 113 ? -29.234 -2.244 -0.190 1.00 41.75 113 ASP A O 1
ATOM 820 N N . THR A 1 114 ? -30.866 -2.318 1.297 1.00 40.50 114 THR A N 1
ATOM 821 C CA . THR A 1 114 ? -30.494 -1.062 1.930 1.00 40.50 114 THR A CA 1
ATOM 822 C C . THR A 1 114 ? -29.463 -1.346 3.014 1.00 40.50 114 THR A C 1
ATOM 824 O O . THR A 1 114 ? -29.808 -1.516 4.185 1.00 40.50 114 THR A O 1
ATOM 827 N N . PHE A 1 115 ? -28.185 -1.381 2.631 1.00 46.31 115 PHE A N 1
ATOM 828 C CA . PHE A 1 115 ? -27.102 -1.236 3.602 1.00 46.31 115 PHE A CA 1
ATOM 829 C C . PHE A 1 115 ? -27.358 0.054 4.397 1.00 46.31 115 PHE A C 1
ATOM 831 O O . PHE A 1 115 ? -27.513 1.117 3.783 1.00 46.31 115 PHE A O 1
ATOM 838 N N . PRO A 1 116 ? -27.463 -0.004 5.737 1.00 52.78 116 PRO A N 1
ATOM 839 C CA . PRO A 1 116 ? -27.633 1.201 6.528 1.00 52.78 116 PRO A CA 1
ATOM 840 C C . PRO A 1 116 ? -26.475 2.150 6.221 1.00 52.78 116 PRO A C 1
ATOM 842 O O . PRO A 1 116 ? -25.323 1.720 6.144 1.00 52.78 116 PRO A O 1
ATOM 845 N N . GLN A 1 117 ? -26.787 3.437 6.032 1.00 43.88 117 GLN A N 1
ATOM 846 C CA . GLN A 1 117 ? -25.767 4.475 5.888 1.00 43.88 117 GLN A CA 1
ATOM 847 C C . GLN A 1 117 ? -24.727 4.294 7.001 1.00 43.88 117 GLN A C 1
ATOM 849 O O . GLN A 1 117 ? -25.140 4.051 8.144 1.00 43.88 117 GLN A O 1
ATOM 854 N N . PRO A 1 118 ? -23.415 4.374 6.695 1.00 48.31 118 PRO A N 1
ATOM 855 C CA . PRO A 1 118 ? -22.365 4.211 7.687 1.00 48.31 118 PRO A CA 1
ATOM 856 C C . PRO A 1 118 ? -22.696 5.075 8.896 1.00 48.31 118 PRO A C 1
ATOM 858 O O . PRO A 1 118 ? -22.623 6.304 8.835 1.00 48.31 118 PRO A O 1
ATOM 861 N N . LYS A 1 119 ? -23.050 4.444 10.019 1.00 42.81 119 LYS A N 1
ATOM 862 C CA . LYS A 1 119 ? -22.957 5.126 11.302 1.00 42.81 119 LYS A CA 1
ATOM 863 C C . LYS A 1 119 ? -21.471 5.411 11.456 1.00 42.81 119 LYS A C 1
ATOM 865 O O . LYS A 1 119 ? -20.713 4.501 11.780 1.00 42.81 119 LYS A O 1
ATOM 870 N N . ARG A 1 120 ? -21.042 6.648 11.168 1.00 45.50 120 ARG A N 1
ATOM 871 C CA . ARG A 1 120 ? -19.757 7.142 11.670 1.00 45.50 120 ARG A CA 1
ATOM 872 C C . ARG A 1 120 ? -19.754 6.784 13.147 1.00 45.50 120 ARG A C 1
ATOM 874 O O . ARG A 1 120 ? -20.676 7.192 13.860 1.00 45.50 120 ARG A O 1
ATOM 881 N N . PHE A 1 121 ? -18.809 5.956 13.590 1.00 44.84 121 PHE A N 1
ATOM 882 C CA . PHE A 1 121 ? -18.699 5.688 15.018 1.00 44.84 121 PHE A CA 1
ATOM 883 C C . PHE A 1 121 ? -18.588 7.050 15.719 1.00 44.84 121 PHE A C 1
ATOM 885 O O . PHE A 1 121 ? -17.888 7.927 15.201 1.00 44.84 121 PHE A O 1
ATOM 892 N N . PRO A 1 122 ? -19.307 7.290 16.827 1.00 39.16 122 PRO A N 1
ATOM 893 C CA . PRO A 1 122 ? -19.149 8.527 17.579 1.00 39.16 122 PRO A CA 1
ATOM 894 C C . PRO A 1 122 ? -17.659 8.710 17.908 1.00 39.16 122 PRO A C 1
ATOM 896 O O . PRO A 1 122 ? -17.082 7.866 18.586 1.00 39.16 122 PRO A O 1
ATOM 899 N N . GLY A 1 123 ? -17.023 9.753 17.360 1.00 46.97 123 GLY A N 1
ATOM 900 C CA . GLY A 1 123 ? -15.575 9.976 17.477 1.00 46.97 123 GLY A CA 1
ATOM 901 C C . GLY A 1 123 ? -14.705 9.503 16.301 1.00 46.97 123 GLY A C 1
ATOM 902 O O . GLY A 1 123 ? -13.487 9.582 16.415 1.00 46.97 123 GLY A O 1
ATOM 903 N N . GLN A 1 124 ? -15.273 9.050 15.172 1.00 54.28 124 GLN A N 1
ATOM 904 C CA . GLN A 1 124 ? -14.509 8.875 13.926 1.00 54.28 124 GLN A CA 1
ATOM 905 C C . GLN A 1 124 ? -13.937 10.228 13.502 1.00 54.28 124 GLN A C 1
ATOM 907 O O . GLN A 1 124 ? -14.684 11.108 13.062 1.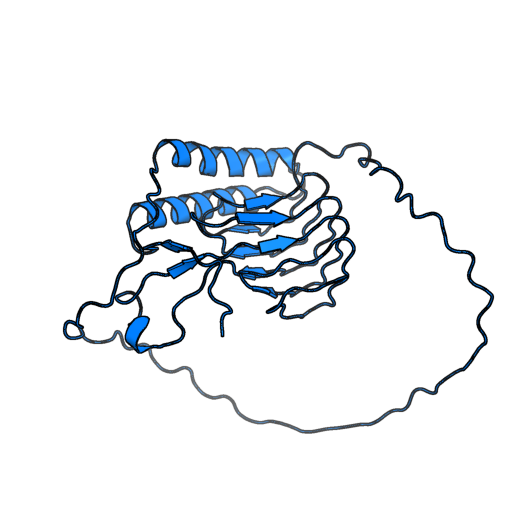00 54.28 124 GLN A O 1
ATOM 912 N N . GLY A 1 125 ? -12.633 10.412 13.674 1.00 58.88 125 GLY A N 1
ATOM 913 C CA . GLY A 1 125 ? -11.990 11.635 13.239 1.00 58.88 125 GLY A CA 1
ATOM 914 C C . GLY A 1 125 ? -11.636 11.615 11.755 1.00 58.88 125 GLY A C 1
ATOM 915 O O . GLY A 1 125 ? -12.146 10.827 10.957 1.00 58.88 125 GLY A O 1
ATOM 916 N N . LEU A 1 126 ? -10.835 12.596 11.354 1.00 79.25 126 LEU A N 1
ATOM 917 C CA . LEU A 1 126 ? -10.628 12.970 9.953 1.00 79.25 126 LEU A CA 1
ATOM 918 C C . LEU A 1 126 ? -9.547 12.128 9.255 1.00 79.25 126 LEU A C 1
ATOM 920 O O . LEU A 1 126 ? -9.094 12.501 8.176 1.00 79.25 126 LEU A O 1
ATOM 924 N N . ALA A 1 127 ? -9.130 11.013 9.860 1.00 85.81 127 ALA A N 1
ATOM 925 C CA . ALA A 1 127 ? -8.050 10.164 9.375 1.00 85.81 127 ALA A CA 1
ATOM 926 C C . ALA A 1 127 ? -8.371 8.669 9.558 1.00 85.81 127 ALA A C 1
ATOM 928 O O . ALA A 1 127 ? -9.050 8.309 10.521 1.00 85.81 127 ALA A O 1
ATOM 929 N N . PRO A 1 128 ? -7.875 7.788 8.668 1.00 89.25 128 PRO A N 1
ATOM 930 C CA . PRO A 1 128 ? -7.992 6.345 8.854 1.00 89.25 128 PRO A CA 1
ATOM 931 C C . PRO A 1 128 ? -7.219 5.888 10.093 1.00 89.25 128 PRO A C 1
ATOM 933 O O . PRO A 1 128 ? -6.130 6.393 10.386 1.00 89.25 128 PRO A O 1
ATOM 936 N N . TYR A 1 129 ? -7.743 4.882 10.796 1.00 91.06 129 TYR A N 1
ATOM 937 C CA . TYR A 1 129 ? -7.040 4.307 11.940 1.00 91.06 129 TYR A CA 1
ATOM 938 C C . TYR A 1 129 ? -6.142 3.154 11.486 1.00 91.06 129 TYR A C 1
ATOM 940 O O . TYR A 1 129 ? -6.599 2.033 11.258 1.00 91.06 129 TYR A O 1
ATOM 948 N N . ILE A 1 130 ? -4.848 3.447 11.350 1.00 94.38 130 ILE A N 1
ATOM 949 C CA . ILE A 1 130 ? -3.819 2.487 10.944 1.00 94.38 130 ILE A CA 1
ATOM 950 C C . ILE A 1 130 ? -2.919 2.220 12.145 1.00 94.38 130 ILE A C 1
ATOM 952 O O . ILE A 1 130 ? -2.297 3.128 12.697 1.00 94.38 130 ILE A O 1
ATOM 956 N N . LYS A 1 131 ? -2.835 0.965 12.583 1.00 94.31 131 LYS A N 1
ATOM 957 C CA . LYS A 1 131 ? -1.968 0.629 13.712 1.00 94.31 131 LYS A CA 1
ATOM 958 C C . LYS A 1 131 ? -0.506 0.577 13.255 1.00 94.31 131 LYS A C 1
ATOM 960 O O . LYS A 1 131 ? -0.211 -0.101 12.270 1.00 94.31 131 LYS A O 1
ATOM 965 N N . PRO A 1 132 ? 0.427 1.212 13.983 1.00 93.31 132 PRO A N 1
ATOM 966 C CA . PRO A 1 132 ? 1.845 1.086 13.676 1.00 93.31 132 PRO A CA 1
ATOM 967 C C . PRO A 1 132 ? 2.338 -0.366 13.891 1.00 93.31 132 PRO A C 1
ATOM 969 O O . PRO A 1 132 ? 1.796 -1.078 14.749 1.00 93.31 132 PRO A O 1
ATOM 972 N N . PRO A 1 133 ? 3.379 -0.808 13.159 1.00 95.88 133 PRO A N 1
ATOM 973 C CA . PRO A 1 133 ? 4.116 -0.024 12.170 1.00 95.88 133 PRO A CA 1
ATOM 974 C C . PRO A 1 133 ? 3.414 0.039 10.799 1.00 95.88 133 PRO A C 1
ATOM 976 O O . PRO A 1 133 ? 2.851 -0.950 10.331 1.00 95.88 133 PRO A O 1
ATOM 979 N N . LEU A 1 134 ? 3.481 1.213 10.168 1.00 95.88 134 LEU A N 1
ATOM 980 C CA . LEU A 1 134 ? 3.098 1.505 8.788 1.00 95.88 134 LEU A CA 1
ATOM 981 C C . LEU A 1 134 ? 4.361 1.631 7.926 1.00 95.88 134 LEU A C 1
ATOM 983 O O . LEU A 1 134 ? 5.308 2.329 8.301 1.00 95.88 134 LEU A O 1
ATOM 987 N N . HIS A 1 135 ? 4.347 1.007 6.751 1.00 97.94 135 HIS A N 1
ATOM 988 C CA . HIS A 1 135 ? 5.396 1.122 5.744 1.00 97.94 135 HIS A CA 1
ATOM 989 C C . HIS A 1 135 ? 4.791 1.534 4.402 1.00 97.94 135 HIS A C 1
ATOM 991 O O . HIS A 1 135 ? 3.920 0.839 3.883 1.00 97.94 135 HIS A O 1
ATOM 997 N N . VAL A 1 136 ? 5.270 2.638 3.831 1.00 97.31 136 VAL A N 1
ATOM 998 C CA . VAL A 1 136 ? 4.845 3.151 2.522 1.00 97.31 136 VAL A CA 1
ATOM 999 C C . VAL A 1 136 ? 6.083 3.540 1.715 1.00 97.31 136 VAL A C 1
ATOM 1001 O O . VAL A 1 136 ? 7.014 4.101 2.291 1.00 97.31 136 VAL A O 1
ATOM 1004 N N . ASP A 1 137 ? 6.117 3.229 0.415 1.00 95.50 137 ASP A N 1
ATOM 1005 C CA . ASP A 1 137 ? 7.309 3.465 -0.416 1.00 95.50 137 ASP A CA 1
ATOM 1006 C C . ASP A 1 137 ? 7.400 4.920 -0.905 1.00 95.50 137 ASP A C 1
ATOM 1008 O O . ASP A 1 137 ? 8.424 5.560 -0.706 1.00 95.50 137 ASP A O 1
ATOM 1012 N N . TYR A 1 138 ? 6.336 5.492 -1.478 1.00 94.00 138 TYR A N 1
ATOM 1013 C CA . TYR A 1 138 ? 6.308 6.876 -1.983 1.00 94.00 138 TYR A CA 1
ATOM 1014 C C . TYR A 1 138 ? 5.295 7.765 -1.257 1.00 94.00 138 TYR A C 1
ATOM 1016 O O . TYR A 1 138 ? 5.565 8.947 -1.029 1.00 94.00 138 TYR A O 1
ATOM 1024 N N . GLY A 1 139 ? 4.121 7.225 -0.931 1.00 89.75 139 GLY A N 1
ATOM 1025 C CA . GLY A 1 139 ? 3.035 7.915 -0.229 1.00 89.75 139 GLY A CA 1
ATOM 1026 C C . GLY A 1 139 ? 2.289 8.963 -1.054 1.00 89.75 139 GLY A C 1
ATOM 1027 O O . GLY A 1 139 ? 1.321 9.541 -0.568 1.00 89.75 139 GLY A O 1
ATOM 1028 N N . SER A 1 140 ? 2.701 9.227 -2.297 1.00 85.50 140 SER A N 1
ATOM 1029 C CA . SER A 1 140 ? 2.121 10.293 -3.123 1.00 85.50 140 SER A CA 1
ATOM 1030 C C . SER A 1 140 ? 0.811 9.917 -3.804 1.00 85.50 140 SER A C 1
ATOM 1032 O O . SER A 1 140 ? 0.072 10.802 -4.226 1.00 85.50 140 SER A O 1
ATOM 1034 N N . CYS A 1 141 ? 0.538 8.621 -3.944 1.00 91.50 141 CYS A N 1
ATOM 1035 C CA . CYS A 1 141 ? -0.629 8.113 -4.663 1.00 91.50 141 CYS A CA 1
ATOM 1036 C C . CYS A 1 141 ? -1.404 7.078 -3.836 1.00 91.50 141 CYS A C 1
ATOM 1038 O O . CYS A 1 141 ? -1.983 6.149 -4.398 1.00 91.50 141 CYS A O 1
ATOM 1040 N N . VAL A 1 142 ? -1.401 7.233 -2.510 1.00 95.12 142 VAL A N 1
ATOM 1041 C CA . VAL A 1 142 ? -2.134 6.375 -1.573 1.00 95.12 142 VAL A CA 1
ATOM 1042 C C . VAL A 1 142 ? -3.320 7.147 -1.008 1.00 95.12 142 VAL A C 1
ATOM 1044 O O . VAL A 1 142 ? -3.139 8.186 -0.379 1.00 95.12 142 VAL A O 1
ATOM 1047 N N . ASP A 1 143 ? -4.521 6.622 -1.226 1.00 95.06 143 ASP A N 1
ATOM 1048 C CA . ASP A 1 143 ? -5.775 7.161 -0.704 1.00 95.06 143 ASP A CA 1
ATOM 1049 C C . ASP A 1 143 ? -6.483 6.093 0.137 1.00 95.06 143 ASP A C 1
ATOM 1051 O O . ASP A 1 143 ? -6.752 4.987 -0.337 1.00 95.06 143 ASP A O 1
ATOM 1055 N N . ILE A 1 144 ? -6.749 6.402 1.404 1.00 95.62 144 ILE A N 1
ATOM 1056 C CA . ILE A 1 144 ? -7.382 5.490 2.360 1.00 95.62 144 ILE A CA 1
ATOM 1057 C C . ILE A 1 144 ? -8.515 6.249 3.036 1.00 95.62 144 ILE A C 1
ATOM 1059 O O . ILE A 1 144 ? -8.284 7.259 3.705 1.00 95.62 144 ILE A O 1
ATOM 1063 N N . ALA A 1 145 ? -9.739 5.743 2.892 1.00 94.00 145 ALA A N 1
ATOM 1064 C CA . ALA A 1 145 ? -10.903 6.386 3.477 1.00 94.00 145 ALA A CA 1
ATOM 1065 C C . ALA A 1 145 ? -10.812 6.451 5.009 1.00 94.00 145 ALA A C 1
ATOM 1067 O O . ALA A 1 145 ? -10.417 5.494 5.675 1.00 94.00 145 ALA A O 1
ATOM 1068 N N . THR A 1 146 ? -11.267 7.561 5.590 1.00 90.75 146 THR A N 1
ATOM 1069 C CA . THR A 1 146 ? -11.165 7.821 7.038 1.00 90.75 146 THR A CA 1
ATOM 1070 C C . THR A 1 146 ? -11.948 6.833 7.905 1.00 90.75 146 THR A C 1
ATOM 1072 O O . THR A 1 146 ? -11.670 6.682 9.089 1.00 90.75 146 THR A O 1
ATOM 1075 N N . SER A 1 147 ? -12.923 6.132 7.324 1.00 90.00 147 SER A N 1
ATOM 1076 C CA . SER A 1 147 ? -13.735 5.120 8.002 1.00 90.00 147 SER A CA 1
ATOM 1077 C C . SER A 1 147 ? -13.100 3.724 8.029 1.00 90.00 147 SER A C 1
ATOM 1079 O O . SER A 1 147 ? -13.725 2.797 8.546 1.00 90.00 147 SER A O 1
ATOM 1081 N N . THR A 1 148 ? -11.893 3.563 7.479 1.00 93.94 148 THR A N 1
ATOM 1082 C CA . THR A 1 148 ? -11.198 2.276 7.371 1.00 93.94 148 THR A CA 1
ATOM 1083 C C . THR A 1 148 ? -10.219 2.043 8.515 1.00 93.94 148 THR A C 1
ATOM 1085 O O . THR A 1 148 ? -9.509 2.948 8.964 1.00 93.94 148 THR A O 1
ATOM 1088 N N . PHE A 1 149 ? -10.177 0.789 8.965 1.00 95.50 149 PHE A N 1
ATOM 1089 C CA . PHE A 1 149 ? -9.243 0.294 9.965 1.00 95.50 149 PHE A CA 1
ATOM 1090 C C . PHE A 1 149 ? -8.223 -0.653 9.333 1.00 95.50 149 PHE A C 1
ATOM 1092 O O . PHE A 1 149 ? -8.592 -1.599 8.631 1.00 95.50 149 PHE A O 1
ATOM 1099 N N . ILE A 1 150 ? -6.944 -0.439 9.643 1.00 97.19 150 ILE A N 1
ATOM 1100 C CA . ILE A 1 150 ? -5.848 -1.313 9.217 1.00 97.19 150 ILE A CA 1
ATOM 1101 C C . ILE A 1 150 ? -5.025 -1.718 10.435 1.00 97.19 150 ILE A C 1
ATOM 1103 O O . ILE A 1 150 ? -4.555 -0.880 11.208 1.00 97.19 150 ILE A O 1
ATOM 1107 N N . ASN A 1 151 ? -4.852 -3.022 10.615 1.00 96.62 151 ASN A N 1
ATOM 1108 C CA . ASN A 1 151 ? -4.087 -3.569 11.724 1.00 96.62 151 ASN A CA 1
ATOM 1109 C C . ASN A 1 151 ? -2.563 -3.475 11.472 1.00 96.62 151 ASN A C 1
ATOM 1111 O O . ASN A 1 151 ? -2.105 -3.019 10.426 1.00 96.62 151 ASN A O 1
ATOM 1115 N N . ARG A 1 152 ? -1.773 -3.861 12.477 1.00 95.94 152 ARG A N 1
ATOM 1116 C CA . ARG A 1 152 ? -0.321 -3.631 12.555 1.00 95.94 152 ARG A CA 1
ATOM 1117 C C . ARG A 1 152 ? 0.441 -4.248 11.379 1.00 95.94 152 ARG A C 1
ATOM 1119 O O . ARG A 1 152 ? 0.047 -5.292 10.869 1.00 95.94 152 ARG A O 1
ATOM 1126 N N . GLY A 1 153 ? 1.575 -3.647 11.021 1.00 96.69 153 GLY A N 1
ATOM 1127 C CA . GLY A 1 153 ? 2.519 -4.237 10.065 1.00 96.69 153 GLY A CA 1
ATOM 1128 C C . GLY A 1 153 ? 2.151 -4.021 8.599 1.00 96.69 153 GLY A C 1
ATOM 1129 O O . GLY A 1 153 ? 2.664 -4.727 7.732 1.00 96.69 153 GLY A O 1
ATOM 1130 N N . CYS A 1 154 ? 1.267 -3.063 8.305 1.00 96.44 154 CYS A N 1
ATOM 1131 C CA . CYS A 1 154 ? 0.837 -2.784 6.940 1.00 96.44 154 CYS A CA 1
ATOM 1132 C C . CYS A 1 154 ? 2.005 -2.308 6.064 1.00 96.44 154 CYS A C 1
ATOM 1134 O O . CYS A 1 154 ? 2.769 -1.416 6.451 1.00 96.44 154 CYS A O 1
ATOM 1136 N N . LYS A 1 155 ? 2.115 -2.887 4.863 1.00 98.38 155 LYS A N 1
ATOM 1137 C CA . LYS A 1 155 ? 3.114 -2.523 3.850 1.00 98.38 155 LYS A CA 1
ATOM 1138 C C . LYS A 1 155 ? 2.430 -2.124 2.551 1.00 98.38 155 LYS A C 1
ATOM 1140 O O . LYS A 1 155 ? 1.738 -2.929 1.937 1.00 98.38 155 LYS A O 1
ATOM 1145 N N . ILE A 1 156 ? 2.662 -0.904 2.093 1.00 98.12 156 ILE A N 1
ATOM 1146 C CA . ILE A 1 156 ? 2.122 -0.385 0.837 1.00 98.12 156 ILE A CA 1
ATOM 1147 C C . ILE A 1 156 ? 3.301 0.041 -0.036 1.00 98.12 156 ILE A C 1
ATOM 1149 O O . ILE A 1 156 ? 3.823 1.145 0.094 1.00 98.12 156 ILE A O 1
ATOM 1153 N N . LEU A 1 157 ? 3.738 -0.841 -0.933 1.00 97.00 157 LEU A N 1
ATOM 1154 C CA . LEU A 1 157 ? 4.687 -0.476 -1.986 1.00 97.00 157 LEU A CA 1
ATOM 1155 C C . LEU A 1 157 ? 3.889 0.163 -3.124 1.00 97.00 157 LEU A C 1
ATOM 1157 O O . LEU A 1 15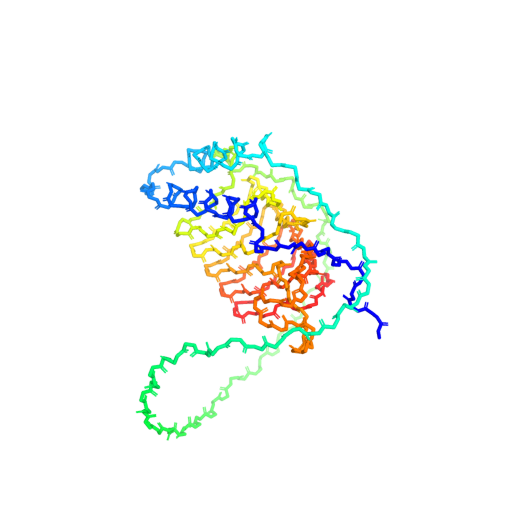7 ? 3.544 -0.496 -4.112 1.00 97.00 157 LEU A O 1
ATOM 1161 N N . ASP A 1 158 ? 3.521 1.428 -2.918 1.00 95.94 158 ASP A N 1
ATOM 1162 C CA . ASP A 1 158 ? 2.869 2.272 -3.911 1.00 95.94 158 ASP A CA 1
ATOM 1163 C C . ASP A 1 158 ? 3.860 2.757 -4.976 1.00 95.94 158 ASP A C 1
ATOM 1165 O O . ASP A 1 158 ? 5.045 2.426 -4.970 1.00 95.94 158 ASP A O 1
ATOM 1169 N N . THR A 1 159 ? 3.357 3.520 -5.944 1.00 93.12 159 THR A N 1
ATOM 1170 C CA . THR A 1 159 ? 4.187 4.108 -6.997 1.00 93.12 159 THR A CA 1
ATOM 1171 C C . THR A 1 159 ? 3.816 5.573 -7.184 1.00 93.12 159 THR A C 1
ATOM 1173 O O . THR A 1 159 ? 2.667 5.941 -6.958 1.00 93.12 159 THR A O 1
ATOM 1176 N N . PRO A 1 160 ? 4.731 6.410 -7.687 1.00 90.31 160 PRO A N 1
ATOM 1177 C CA . PRO A 1 160 ? 4.463 7.828 -7.926 1.00 90.31 160 PRO A CA 1
ATOM 1178 C C . PRO A 1 160 ? 3.593 8.083 -9.169 1.00 90.31 160 PRO A C 1
ATOM 1180 O O . PRO A 1 160 ? 3.314 9.230 -9.500 1.00 90.31 160 PRO A O 1
ATOM 1183 N N . VAL A 1 161 ? 3.217 7.028 -9.902 1.00 91.06 161 VAL A N 1
ATOM 1184 C CA . VAL A 1 161 ? 2.562 7.126 -11.215 1.00 91.06 161 VAL A CA 1
ATOM 1185 C C . VAL A 1 161 ? 1.201 6.438 -11.288 1.00 91.06 161 VAL A C 1
ATOM 1187 O O . VAL A 1 161 ? 0.514 6.614 -12.293 1.00 91.06 161 VAL A O 1
ATOM 1190 N N . ARG A 1 162 ? 0.811 5.650 -10.275 1.00 93.25 162 ARG A N 1
ATOM 1191 C CA . ARG A 1 162 ? -0.455 4.895 -10.206 1.00 93.25 162 ARG A CA 1
ATOM 1192 C C . ARG A 1 162 ? -1.021 4.886 -8.797 1.00 93.25 162 ARG A C 1
ATOM 1194 O O . ARG A 1 162 ? -0.263 4.927 -7.831 1.00 93.25 162 ARG A O 1
ATOM 1201 N N . SER A 1 163 ? -2.345 4.812 -8.698 1.00 94.00 163 SER A N 1
ATOM 1202 C CA . SER A 1 163 ? -3.060 4.976 -7.435 1.00 94.00 163 SER A CA 1
ATOM 1203 C C . SER A 1 163 ? -3.243 3.663 -6.683 1.00 94.00 163 SER A C 1
ATOM 1205 O O . SER A 1 163 ? -3.657 2.659 -7.266 1.00 94.00 163 SER A O 1
ATOM 1207 N N . VAL A 1 164 ? -3.045 3.709 -5.371 1.00 97.25 164 VAL A N 1
ATOM 1208 C CA . VAL A 1 164 ? -3.542 2.717 -4.418 1.00 97.25 164 VAL A CA 1
ATOM 1209 C C . VAL A 1 164 ? -4.709 3.350 -3.671 1.00 97.25 164 VAL A C 1
ATOM 1211 O O . VAL A 1 164 ? -4.523 4.355 -2.989 1.00 97.25 164 VAL A O 1
ATOM 1214 N N . ARG A 1 165 ? -5.905 2.773 -3.799 1.00 97.69 165 ARG A N 1
ATOM 1215 C CA . ARG A 1 165 ? -7.118 3.263 -3.136 1.00 97.69 165 ARG A CA 1
ATOM 1216 C C . ARG A 1 165 ? -7.728 2.192 -2.243 1.00 97.69 165 ARG A C 1
ATOM 1218 O O . ARG A 1 165 ? -7.948 1.071 -2.701 1.00 97.69 165 ARG A O 1
ATOM 1225 N N . ILE A 1 166 ? -8.050 2.559 -1.008 1.00 98.06 166 ILE A N 1
ATOM 1226 C CA . ILE A 1 166 ? -8.808 1.738 -0.063 1.00 98.06 166 ILE A CA 1
ATOM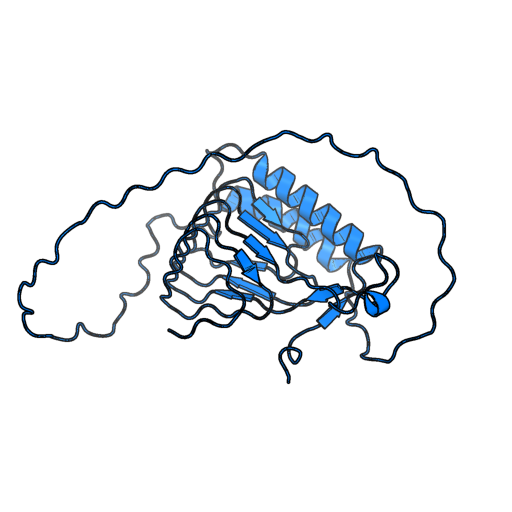 1227 C C . ILE A 1 166 ? -10.082 2.493 0.317 1.00 98.06 166 ILE A C 1
ATOM 1229 O O . ILE A 1 166 ? -10.022 3.614 0.828 1.00 98.06 166 ILE A O 1
ATOM 1233 N N . GLY A 1 167 ? -11.223 1.876 0.019 1.00 96.50 167 GLY A N 1
ATOM 1234 C CA . GLY A 1 167 ? -12.560 2.419 0.211 1.00 96.50 167 GLY A CA 1
ATOM 1235 C C . GLY A 1 167 ? -12.980 2.506 1.672 1.00 96.50 167 GLY A C 1
ATOM 1236 O O . GLY A 1 167 ? -12.178 2.359 2.596 1.00 96.50 167 GLY A O 1
ATOM 1237 N N . GLU A 1 168 ? -14.259 2.784 1.874 1.00 94.88 168 GLU A N 1
ATOM 1238 C CA . GLU A 1 168 ? -14.848 3.022 3.187 1.00 94.88 168 GLU A CA 1
ATOM 1239 C C . GLU A 1 168 ? -15.119 1.735 3.966 1.00 94.88 168 GLU A C 1
ATOM 1241 O O . GLU A 1 168 ? -15.369 0.679 3.386 1.00 94.88 168 GLU A O 1
ATOM 1246 N N . ARG A 1 169 ? -15.152 1.846 5.301 1.00 94.38 169 ARG A N 1
ATOM 1247 C CA . ARG A 1 169 ? -15.575 0.774 6.223 1.00 94.38 169 ARG A CA 1
ATOM 1248 C C . ARG A 1 169 ? -14.827 -0.553 6.042 1.00 94.38 169 ARG A C 1
ATOM 1250 O O . ARG A 1 169 ? -15.348 -1.606 6.404 1.00 94.38 169 ARG A O 1
ATOM 1257 N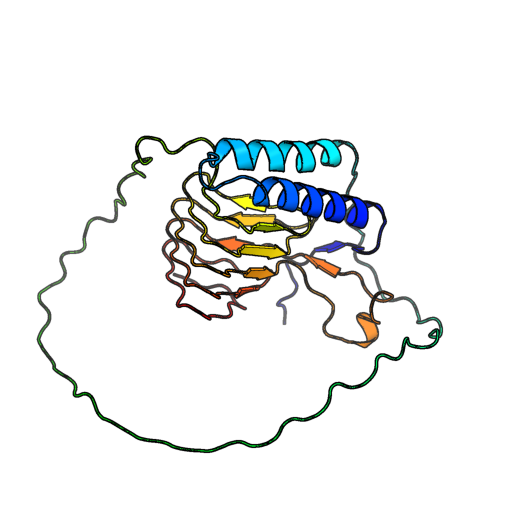 N . CYS A 1 170 ? -13.613 -0.523 5.502 1.00 97.19 170 CYS A N 1
ATOM 1258 C CA . CYS A 1 170 ? -12.821 -1.734 5.366 1.00 97.19 170 CYS A CA 1
ATOM 1259 C C . CYS A 1 170 ? -12.217 -2.129 6.718 1.00 97.19 170 CYS A C 1
ATOM 1261 O O . CYS A 1 170 ? -11.786 -1.275 7.503 1.00 97.19 170 CYS A O 1
ATOM 1263 N N . LEU A 1 171 ? -12.150 -3.436 6.966 1.00 98.12 171 LEU A N 1
ATOM 1264 C CA . LEU A 1 171 ? -11.451 -4.024 8.106 1.00 98.12 171 LEU A CA 1
ATOM 1265 C C . LEU A 1 171 ? -10.291 -4.867 7.582 1.00 98.12 171 LEU A C 1
ATOM 1267 O O . LEU A 1 171 ? -10.506 -5.913 6.970 1.00 98.12 171 LEU A O 1
ATOM 1271 N N . ILE A 1 172 ? -9.061 -4.413 7.817 1.00 98.56 172 ILE A N 1
ATOM 1272 C CA . ILE A 1 172 ? -7.860 -5.046 7.266 1.00 98.56 172 ILE A CA 1
ATOM 1273 C C . ILE A 1 172 ? -7.002 -5.631 8.392 1.00 98.56 172 ILE A C 1
ATOM 1275 O O . ILE A 1 172 ? -6.640 -4.946 9.351 1.00 98.56 172 ILE A O 1
ATOM 1279 N N . GLY A 1 173 ? -6.701 -6.923 8.278 1.00 98.56 173 GLY A N 1
ATOM 1280 C CA . GLY A 1 173 ? -5.904 -7.701 9.220 1.00 98.56 173 GLY A CA 1
ATOM 1281 C C . GLY A 1 173 ? -4.414 -7.329 9.239 1.00 98.56 173 GLY A C 1
ATOM 1282 O O . GLY A 1 173 ? -3.956 -6.517 8.435 1.00 98.56 173 GLY A O 1
ATOM 1283 N N . PRO A 1 174 ? -3.649 -7.892 10.193 1.00 98.38 174 PRO A N 1
ATOM 1284 C CA . PRO A 1 174 ? -2.241 -7.547 10.383 1.00 98.38 174 PRO A CA 1
ATOM 1285 C C . PRO A 1 174 ? -1.369 -8.089 9.250 1.00 98.38 174 PRO A C 1
ATOM 1287 O O . PRO A 1 174 ? -1.731 -9.068 8.596 1.00 98.38 174 PRO A O 1
ATOM 1290 N N . ASP A 1 175 ? -0.218 -7.457 9.033 1.00 98.31 175 ASP A N 1
ATOM 1291 C CA . ASP A 1 175 ? 0.786 -7.843 8.030 1.00 98.31 175 ASP A CA 1
ATOM 1292 C C . ASP A 1 175 ? 0.244 -7.891 6.589 1.00 98.31 175 ASP A C 1
ATOM 1294 O O . ASP A 1 175 ? 0.778 -8.566 5.706 1.00 98.31 175 ASP A O 1
ATOM 1298 N N . PHE A 1 176 ? -0.828 -7.141 6.339 1.00 97.56 176 PHE A N 1
ATOM 1299 C CA . PHE A 1 176 ? -1.376 -6.919 5.012 1.00 97.56 176 PHE A CA 1
ATOM 1300 C C . PHE A 1 176 ? -0.390 -6.145 4.126 1.00 97.56 176 PHE A C 1
ATOM 1302 O O . PHE A 1 176 ? 0.199 -5.144 4.552 1.00 97.56 176 PHE A O 1
ATOM 1309 N N . SER A 1 177 ? -0.238 -6.590 2.876 1.00 98.50 177 SER A N 1
ATOM 1310 C CA . SER A 1 177 ? 0.689 -5.999 1.911 1.00 98.50 177 SER A CA 1
ATOM 1311 C C . SER A 1 177 ? 0.027 -5.663 0.571 1.00 98.50 177 SER A C 1
ATOM 1313 O O . SER A 1 177 ? -0.680 -6.487 -0.009 1.00 98.50 177 SER A O 1
ATOM 1315 N N . ILE A 1 178 ? 0.324 -4.480 0.031 1.00 98.31 178 ILE A N 1
ATOM 1316 C CA . ILE A 1 178 ? 0.027 -4.088 -1.354 1.00 98.31 178 ILE A CA 1
ATOM 1317 C C . ILE A 1 178 ? 1.338 -3.889 -2.102 1.00 98.31 178 ILE A C 1
ATOM 1319 O O . ILE A 1 178 ? 2.185 -3.111 -1.663 1.00 98.31 178 ILE A O 1
ATOM 1323 N N . TYR A 1 179 ? 1.473 -4.531 -3.262 1.00 97.44 179 TYR A N 1
ATOM 1324 C CA . TYR A 1 179 ? 2.607 -4.360 -4.171 1.00 97.44 179 TYR A CA 1
ATOM 1325 C C . TYR A 1 179 ? 2.123 -3.824 -5.519 1.00 97.44 179 TYR A C 1
ATOM 1327 O O . TYR A 1 179 ? 1.853 -4.589 -6.444 1.00 97.44 179 TYR A O 1
ATOM 1335 N N . ALA A 1 180 ? 1.998 -2.498 -5.627 1.00 95.19 180 ALA A N 1
ATOM 1336 C CA . ALA A 1 180 ? 1.569 -1.821 -6.854 1.00 95.19 180 ALA A CA 1
ATOM 1337 C C . ALA A 1 180 ? 2.694 -1.716 -7.902 1.00 95.19 180 ALA A C 1
ATOM 1339 O O . ALA A 1 180 ? 2.424 -1.508 -9.088 1.00 95.19 180 ALA A O 1
ATOM 1340 N N . VAL A 1 181 ? 3.949 -1.868 -7.469 1.00 93.50 181 VAL A N 1
ATOM 1341 C CA . VAL A 1 181 ? 5.149 -1.870 -8.313 1.00 93.50 181 VAL A CA 1
ATOM 1342 C C . VAL A 1 181 ? 5.434 -3.249 -8.915 1.00 93.50 181 VAL A C 1
ATOM 1344 O O . VAL A 1 181 ? 5.231 -4.287 -8.287 1.00 93.50 181 VAL A O 1
ATOM 1347 N N . GLY A 1 182 ? 5.960 -3.260 -10.136 1.00 91.25 182 GLY A N 1
ATOM 1348 C CA . GLY A 1 182 ? 6.476 -4.444 -10.807 1.00 91.25 182 GLY A CA 1
ATOM 1349 C C . GLY A 1 182 ? 7.693 -4.142 -11.679 1.00 91.25 182 GLY A C 1
ATOM 1350 O O . GLY A 1 182 ? 8.048 -2.991 -11.938 1.00 91.25 182 GLY A O 1
ATOM 1351 N N . HIS A 1 183 ? 8.319 -5.215 -12.156 1.00 91.06 183 HIS A N 1
ATOM 1352 C CA . HIS A 1 183 ? 9.443 -5.180 -13.088 1.00 91.06 183 HIS A CA 1
ATOM 1353 C C . HIS A 1 183 ? 9.181 -6.104 -14.278 1.00 91.06 183 HIS A C 1
ATOM 1355 O O . HIS A 1 183 ? 8.362 -7.027 -14.178 1.00 91.06 183 HIS A O 1
ATOM 1361 N N . PRO A 1 184 ? 9.869 -5.897 -15.413 1.00 88.12 184 PRO A N 1
ATOM 1362 C CA . PRO A 1 184 ? 9.844 -6.855 -16.508 1.00 88.12 184 PRO A CA 1
ATOM 1363 C C . PRO A 1 184 ? 10.223 -8.258 -16.022 1.00 88.12 184 PRO A C 1
ATOM 1365 O O . PRO A 1 184 ? 11.204 -8.437 -15.300 1.00 88.12 184 PRO A O 1
ATOM 1368 N N . LEU A 1 185 ? 9.424 -9.252 -16.414 1.00 88.62 185 LEU A N 1
ATOM 1369 C CA . LEU A 1 185 ? 9.690 -10.656 -16.087 1.00 88.62 185 LEU A CA 1
ATOM 1370 C C . LEU A 1 185 ? 10.838 -11.218 -16.928 1.00 88.62 185 LEU A C 1
ATOM 1372 O O . LEU A 1 185 ? 11.595 -12.059 -16.450 1.00 88.62 185 LEU A O 1
ATOM 1376 N N . ASP A 1 186 ? 10.989 -10.719 -18.157 1.00 88.69 186 ASP A N 1
ATOM 1377 C CA . ASP A 1 186 ? 12.159 -10.993 -18.979 1.00 88.69 186 ASP A CA 1
ATOM 1378 C C . ASP A 1 186 ? 13.400 -10.405 -18.296 1.00 88.69 186 ASP A C 1
ATOM 1380 O O . ASP A 1 186 ? 13.532 -9.189 -18.125 1.00 88.69 186 ASP A O 1
ATOM 1384 N N . HIS A 1 187 ? 14.306 -11.288 -17.881 1.00 89.69 187 HIS A N 1
ATOM 1385 C CA . HIS A 1 187 ? 15.512 -10.905 -17.164 1.00 89.69 187 HIS A CA 1
ATOM 1386 C C . HIS A 1 187 ? 16.477 -10.086 -18.032 1.00 89.69 187 HIS A C 1
ATOM 1388 O O . HIS A 1 187 ? 17.239 -9.294 -17.477 1.00 89.69 187 HIS A O 1
ATOM 1394 N N . THR A 1 188 ? 16.433 -10.241 -19.360 1.00 91.62 188 THR A N 1
ATOM 1395 C CA . THR A 1 188 ? 17.270 -9.476 -20.296 1.00 91.62 188 THR A CA 1
ATOM 1396 C 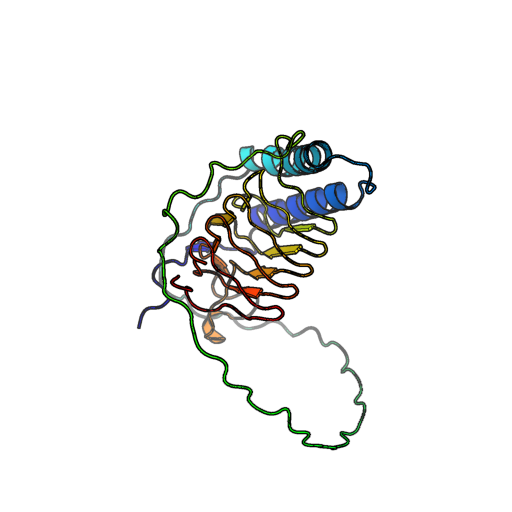C . THR A 1 188 ? 16.799 -8.031 -20.388 1.00 91.62 188 THR A C 1
ATOM 1398 O O . THR A 1 188 ? 17.619 -7.118 -20.346 1.00 91.62 188 THR A O 1
ATOM 1401 N N . LEU A 1 189 ? 15.479 -7.813 -20.398 1.00 88.06 189 LEU A N 1
ATOM 1402 C CA . LEU A 1 189 ? 14.896 -6.476 -20.311 1.00 88.06 189 LEU A CA 1
ATOM 1403 C C . LEU A 1 189 ? 15.120 -5.872 -18.928 1.00 88.06 189 LEU A C 1
ATOM 1405 O O . LEU A 1 189 ? 15.487 -4.706 -18.821 1.00 88.06 189 LEU A O 1
ATOM 1409 N N . ARG A 1 190 ? 14.913 -6.656 -17.864 1.00 90.56 190 ARG A N 1
ATOM 1410 C CA . ARG A 1 190 ? 15.084 -6.182 -16.487 1.00 90.56 190 ARG A CA 1
ATOM 1411 C C . ARG A 1 190 ? 16.523 -5.765 -16.199 1.00 90.56 190 ARG A C 1
ATOM 1413 O O . ARG A 1 190 ? 16.691 -4.762 -15.531 1.00 90.56 190 ARG A O 1
ATOM 1420 N N . ASN A 1 191 ? 17.525 -6.512 -16.677 1.00 88.12 191 ASN A N 1
ATOM 1421 C CA . ASN A 1 191 ? 18.967 -6.232 -16.542 1.00 88.12 191 ASN A CA 1
ATOM 1422 C C . ASN A 1 191 ? 19.374 -5.621 -15.176 1.00 88.12 191 ASN A C 1
ATOM 1424 O O . ASN A 1 191 ? 20.077 -4.612 -15.087 1.00 88.12 191 ASN A O 1
ATOM 1428 N N . GLY A 1 192 ? 18.878 -6.215 -14.085 1.00 84.31 192 GLY A N 1
ATOM 1429 C CA . GLY A 1 192 ? 19.108 -5.720 -12.725 1.00 84.31 192 GLY A CA 1
ATOM 1430 C C . GLY A 1 192 ? 18.629 -4.271 -12.512 1.00 84.31 192 GLY A C 1
ATOM 1431 O O . GLY A 1 192 ? 17.598 -3.875 -13.043 1.00 84.31 192 GLY A O 1
ATOM 1432 N N . PRO A 1 193 ? 19.348 -3.455 -11.722 1.00 78.94 193 PRO A N 1
ATOM 1433 C CA . PRO A 1 193 ? 19.039 -2.029 -11.570 1.00 78.94 193 PRO A CA 1
ATOM 1434 C C . PRO A 1 193 ? 19.333 -1.169 -12.813 1.00 78.94 193 PRO A C 1
ATOM 1436 O O . PRO A 1 193 ? 18.996 0.011 -12.811 1.00 78.94 193 PRO A O 1
ATOM 1439 N N . ALA A 1 194 ? 19.995 -1.727 -13.836 1.00 76.88 194 ALA A N 1
ATOM 1440 C CA . ALA A 1 194 ? 20.474 -1.001 -15.015 1.00 76.88 194 ALA A CA 1
ATOM 1441 C C . ALA A 1 194 ? 19.575 -1.161 -16.254 1.00 76.88 194 ALA A C 1
ATOM 1443 O O . ALA A 1 194 ? 19.821 -0.511 -17.269 1.00 76.88 194 ALA A O 1
ATOM 1444 N N . GLY A 1 195 ? 18.585 -2.057 -16.210 1.00 78.00 195 GLY A N 1
ATOM 1445 C CA . GLY A 1 195 ? 17.696 -2.319 -17.337 1.00 78.00 195 GLY A CA 1
ATOM 1446 C C . GLY A 1 195 ? 16.451 -1.455 -17.372 1.00 78.00 195 GLY A C 1
ATOM 1447 O O . GLY A 1 195 ? 16.429 -0.310 -16.924 1.00 78.00 195 GLY A O 1
ATOM 1448 N N . ALA A 1 196 ? 15.401 -2.024 -17.953 1.00 80.19 196 ALA A N 1
ATOM 1449 C CA . ALA A 1 196 ? 14.125 -1.362 -18.136 1.00 80.19 196 ALA A CA 1
ATOM 1450 C C . ALA A 1 196 ? 13.525 -0.885 -16.798 1.00 80.19 196 ALA A C 1
ATOM 1452 O O . ALA A 1 196 ? 13.692 -1.535 -15.757 1.00 80.19 196 ALA A O 1
ATOM 1453 N N . PRO A 1 197 ? 12.813 0.255 -16.825 1.00 85.62 197 PRO A N 1
ATOM 1454 C CA . PRO A 1 197 ? 12.281 0.884 -15.629 1.00 85.62 197 PRO A CA 1
ATOM 1455 C C . PRO A 1 197 ? 11.291 -0.021 -14.888 1.00 85.62 197 PRO A C 1
ATOM 1457 O O . PRO A 1 197 ? 10.711 -0.967 -15.428 1.00 85.62 197 PRO A O 1
ATOM 1460 N N . SER A 1 198 ? 11.073 0.314 -13.617 1.00 90.62 198 SER A N 1
ATOM 1461 C CA . SER A 1 198 ? 9.944 -0.236 -12.865 1.00 90.62 198 SER A CA 1
ATOM 1462 C C . SER A 1 198 ? 8.639 0.266 -13.477 1.00 90.62 198 SER A C 1
ATOM 1464 O O . SER A 1 198 ? 8.610 1.312 -14.130 1.00 90.62 198 SER A O 1
ATOM 1466 N N . PHE A 1 199 ? 7.545 -0.448 -13.246 1.00 91.56 199 PHE A N 1
ATOM 1467 C CA . PHE A 1 199 ? 6.218 0.028 -13.615 1.00 91.56 199 PHE A CA 1
ATOM 1468 C C . PHE A 1 199 ? 5.249 -0.068 -12.446 1.00 91.56 199 PHE A C 1
ATOM 1470 O O . PHE A 1 199 ? 5.342 -0.975 -11.626 1.00 91.56 199 PHE A O 1
ATOM 1477 N N . GLY A 1 200 ? 4.323 0.881 -12.372 1.00 92.69 200 GLY A N 1
ATOM 1478 C CA . GLY A 1 200 ? 3.213 0.867 -11.428 1.00 92.69 200 GLY A CA 1
ATOM 1479 C C . GLY A 1 200 ? 1.927 0.405 -12.091 1.00 92.69 200 GLY A C 1
ATOM 1480 O O . GLY A 1 200 ? 1.753 0.583 -13.300 1.00 92.69 200 GLY A O 1
ATOM 1481 N N . MET A 1 201 ? 1.017 -0.149 -11.298 1.00 94.00 201 MET A N 1
ATOM 1482 C CA . MET A 1 201 ? -0.359 -0.476 -11.681 1.00 94.00 201 MET A CA 1
ATOM 1483 C C . MET A 1 201 ? -1.307 -0.057 -10.556 1.00 94.00 201 MET A C 1
ATOM 1485 O O . MET A 1 201 ? -0.918 -0.078 -9.391 1.00 94.00 201 MET A O 1
ATOM 1489 N N . ASP A 1 202 ? -2.545 0.308 -10.893 1.00 94.12 202 ASP A N 1
ATOM 1490 C CA . ASP A 1 202 ? -3.515 0.698 -9.863 1.00 94.12 202 ASP A CA 1
ATOM 1491 C C . ASP A 1 202 ? -3.887 -0.486 -8.975 1.00 94.12 202 ASP A C 1
ATOM 1493 O O . ASP A 1 202 ? -3.974 -1.624 -9.443 1.00 94.12 202 ASP A O 1
ATOM 1497 N N . VAL A 1 203 ? -4.175 -0.201 -7.711 1.00 96.31 203 VAL A N 1
ATOM 1498 C CA . VAL A 1 203 ? -4.821 -1.141 -6.796 1.00 96.31 203 VAL A CA 1
ATOM 1499 C C . VAL A 1 203 ? -6.044 -0.462 -6.209 1.00 96.31 203 VAL A C 1
ATOM 1501 O O . VAL A 1 203 ? -5.978 0.685 -5.770 1.00 96.31 203 VAL A O 1
ATOM 1504 N N . THR A 1 204 ? -7.177 -1.154 -6.215 1.00 96.50 204 THR A N 1
ATOM 1505 C CA . THR A 1 204 ? -8.415 -0.654 -5.611 1.00 96.50 204 THR A CA 1
ATOM 1506 C C . THR A 1 204 ? -8.995 -1.713 -4.695 1.00 96.50 204 THR A C 1
ATOM 1508 O O . THR A 1 204 ? -9.184 -2.853 -5.106 1.00 96.50 204 THR A O 1
ATOM 1511 N N . ILE A 1 205 ? -9.276 -1.328 -3.459 1.00 97.56 205 ILE A N 1
ATOM 1512 C CA . ILE A 1 205 ? -10.126 -2.073 -2.539 1.00 97.56 205 ILE A CA 1
ATOM 1513 C C . ILE A 1 205 ? -11.379 -1.229 -2.377 1.00 97.56 205 ILE A C 1
ATOM 1515 O O . ILE A 1 205 ? -11.289 -0.086 -1.932 1.00 97.56 205 ILE A O 1
ATOM 1519 N N . GLU A 1 206 ? -12.516 -1.742 -2.826 1.00 97.38 206 GLU A N 1
ATOM 1520 C CA . GLU A 1 206 ? -13.798 -1.052 -2.708 1.00 97.38 206 GLU A CA 1
ATOM 1521 C C . GLU A 1 206 ? -14.335 -1.119 -1.270 1.00 97.38 206 GLU A C 1
ATOM 1523 O O . GLU A 1 206 ? -13.726 -1.709 -0.380 1.00 97.38 206 GLU A O 1
ATOM 1528 N N . ASP A 1 207 ? -15.471 -0.470 -1.032 1.00 96.44 207 ASP A N 1
ATOM 1529 C CA . ASP A 1 207 ? -16.039 -0.329 0.306 1.00 96.44 207 ASP A CA 1
ATOM 1530 C C . ASP A 1 207 ? -16.415 -1.679 0.940 1.00 96.44 207 ASP A C 1
ATOM 1532 O O . ASP A 1 207 ? -16.637 -2.682 0.257 1.00 96.44 207 ASP A O 1
ATOM 1536 N N . ASP A 1 208 ? -16.568 -1.682 2.264 1.00 96.19 208 ASP A N 1
ATOM 1537 C CA . ASP A 1 208 ? -17.141 -2.794 3.035 1.00 96.19 208 ASP A CA 1
ATOM 1538 C C . ASP A 1 208 ? -16.351 -4.117 2.954 1.00 96.19 208 ASP A C 1
ATOM 1540 O O . ASP A 1 208 ? -16.885 -5.181 3.261 1.00 96.19 208 ASP A O 1
ATOM 1544 N N . CYS A 1 209 ? -15.078 -4.082 2.553 1.00 98.00 209 CYS A N 1
ATOM 1545 C CA . CYS A 1 209 ? -14.255 -5.288 2.460 1.00 98.00 209 CYS A CA 1
ATOM 1546 C C . CYS A 1 209 ? -13.694 -5.730 3.824 1.00 98.00 209 CYS A C 1
ATOM 1548 O O . CYS A 1 209 ? -13.224 -4.910 4.621 1.00 98.00 209 CYS A O 1
ATOM 1550 N N . TRP A 1 210 ? -13.634 -7.046 4.050 1.00 98.50 210 TRP A N 1
ATOM 1551 C CA . TRP A 1 210 ? -12.861 -7.646 5.144 1.00 98.50 210 TRP A CA 1
ATOM 1552 C C . TRP A 1 210 ? -11.672 -8.428 4.586 1.00 98.50 210 TRP A C 1
ATOM 1554 O O . TRP A 1 210 ? -11.831 -9.390 3.834 1.00 98.50 210 TRP A O 1
ATOM 1564 N N . ILE A 1 211 ? -10.466 -8.014 4.964 1.00 98.44 211 ILE A N 1
ATOM 1565 C CA . ILE A 1 211 ? -9.216 -8.594 4.478 1.00 98.44 211 ILE A CA 1
ATOM 1566 C C . ILE A 1 211 ? -8.499 -9.258 5.651 1.00 98.44 211 ILE A C 1
ATOM 1568 O O . ILE A 1 211 ? -8.169 -8.601 6.637 1.00 98.44 211 ILE A O 1
ATOM 1572 N N . GLY A 1 212 ? -8.257 -10.563 5.557 1.00 98.50 212 GLY A N 1
ATOM 1573 C CA . GLY A 1 212 ? -7.543 -11.330 6.572 1.00 98.50 212 GLY A CA 1
ATOM 1574 C C . GLY A 1 212 ? -6.085 -10.891 6.752 1.00 98.50 212 GLY A C 1
ATOM 1575 O O . GLY A 1 212 ? -5.519 -10.156 5.944 1.00 98.50 212 GLY A O 1
ATOM 1576 N N . GLY A 1 213 ? -5.456 -11.361 7.832 1.00 98.38 213 GLY A N 1
ATOM 1577 C CA . GLY A 1 213 ? -4.035 -11.104 8.072 1.00 98.38 213 GLY A CA 1
ATOM 1578 C C . GLY A 1 213 ? -3.135 -11.786 7.038 1.00 98.38 213 GLY A C 1
ATOM 1579 O O . GLY A 1 213 ? -3.517 -12.805 6.462 1.00 98.38 213 GLY A O 1
ATOM 1580 N N . HIS A 1 214 ? -1.940 -11.241 6.814 1.00 98.50 214 HIS A N 1
ATOM 1581 C CA . HIS A 1 214 ? -0.945 -11.761 5.863 1.00 98.50 214 HIS A CA 1
ATOM 1582 C C . HIS A 1 214 ? -1.439 -11.859 4.405 1.00 98.50 214 HIS A C 1
ATOM 1584 O O . HIS A 1 214 ? -0.880 -12.595 3.594 1.00 98.50 214 HIS A O 1
ATOM 1590 N N . VAL A 1 215 ? -2.492 -11.125 4.038 1.00 98.69 215 VAL A N 1
ATOM 1591 C CA . VAL A 1 215 ? -2.938 -11.043 2.642 1.00 98.69 215 VAL A CA 1
ATOM 1592 C C . VAL A 1 215 ? -1.988 -10.154 1.843 1.00 98.69 215 VAL A C 1
ATOM 1594 O O . VAL A 1 215 ? -1.602 -9.075 2.295 1.00 98.69 215 VAL A O 1
ATOM 1597 N N . THR A 1 216 ? -1.654 -10.587 0.628 1.00 98.62 216 THR A N 1
ATOM 1598 C CA . THR A 1 216 ? -0.878 -9.801 -0.339 1.00 98.62 216 THR A CA 1
ATOM 1599 C C . THR A 1 216 ? -1.713 -9.507 -1.580 1.00 98.62 216 THR A C 1
ATOM 1601 O O . THR A 1 216 ? -2.231 -10.430 -2.209 1.00 98.62 216 THR A O 1
ATOM 1604 N N . ILE A 1 217 ? -1.812 -8.235 -1.970 1.00 98.06 217 ILE A N 1
ATOM 1605 C CA . ILE A 1 217 ? -2.510 -7.786 -3.184 1.00 98.06 217 ILE A CA 1
ATOM 1606 C C . ILE A 1 217 ? -1.499 -7.203 -4.174 1.00 98.06 217 ILE A C 1
ATOM 1608 O O . ILE A 1 217 ? -0.741 -6.293 -3.838 1.00 98.06 217 ILE A O 1
ATOM 1612 N N . LEU A 1 218 ? -1.494 -7.718 -5.405 1.00 96.75 218 LEU A N 1
ATOM 1613 C CA . LEU A 1 218 ? -0.598 -7.242 -6.461 1.00 96.75 218 LEU A CA 1
ATOM 1614 C C . LEU A 1 218 ? -1.208 -6.098 -7.283 1.00 96.75 218 LEU A C 1
ATOM 1616 O O . LEU A 1 218 ? -2.425 -5.925 -7.354 1.00 96.75 218 LEU A O 1
ATOM 1620 N N . GLY A 1 219 ? -0.343 -5.335 -7.947 1.00 94.31 219 GLY A N 1
ATOM 1621 C CA . GLY A 1 219 ? -0.728 -4.257 -8.848 1.00 94.31 219 GLY A CA 1
ATOM 1622 C C . GLY A 1 219 ? -1.665 -4.724 -9.966 1.00 94.31 219 GLY A C 1
ATOM 1623 O O . GLY A 1 219 ? -1.498 -5.802 -10.537 1.00 94.31 219 GLY A O 1
ATOM 1624 N N . GLY A 1 220 ? -2.652 -3.893 -10.293 1.00 92.19 220 GLY A N 1
ATOM 1625 C CA . GLY A 1 220 ? -3.684 -4.171 -11.295 1.00 92.19 220 GLY A CA 1
ATOM 1626 C C . GLY A 1 220 ? -4.919 -4.891 -10.740 1.00 92.19 220 GLY A C 1
ATOM 1627 O O . GLY A 1 220 ? -5.836 -5.213 -11.505 1.00 92.19 220 GLY A O 1
ATOM 1628 N N . VAL A 1 221 ? -4.958 -5.161 -9.432 1.00 94.81 221 VAL A N 1
ATOM 1629 C CA . VAL A 1 221 ? -6.095 -5.801 -8.764 1.00 94.81 221 VAL A CA 1
ATOM 1630 C C . VAL A 1 221 ? -7.129 -4.764 -8.325 1.00 94.81 221 VAL A C 1
ATOM 1632 O O . VAL A 1 221 ? -6.806 -3.750 -7.713 1.00 94.81 221 VAL A O 1
ATOM 1635 N N . ASN A 1 222 ? -8.397 -5.079 -8.598 1.00 94.25 222 ASN A N 1
ATOM 1636 C CA . ASN A 1 222 ? -9.549 -4.484 -7.931 1.00 94.25 222 ASN A CA 1
ATOM 1637 C C . ASN A 1 222 ? -10.216 -5.583 -7.077 1.00 94.25 222 ASN A C 1
ATOM 1639 O O . ASN A 1 222 ? -10.510 -6.667 -7.599 1.00 94.25 222 ASN A O 1
ATOM 1643 N N . VAL A 1 223 ? -10.375 -5.311 -5.781 1.00 95.75 223 VAL A N 1
ATOM 1644 C CA . VAL A 1 223 ? -11.183 -6.082 -4.834 1.00 95.75 223 VAL A CA 1
ATOM 1645 C C . VAL A 1 223 ? -12.552 -5.416 -4.746 1.00 95.75 223 VAL A C 1
ATOM 1647 O O . VAL A 1 223 ? -12.654 -4.290 -4.260 1.00 95.75 223 VAL A O 1
ATOM 1650 N N . GLY A 1 224 ? -13.579 -6.115 -5.233 1.00 95.62 224 GLY A N 1
ATOM 1651 C CA . GLY A 1 224 ? -14.940 -5.592 -5.299 1.00 95.62 224 GLY A CA 1
ATOM 1652 C C . GLY A 1 224 ? -15.588 -5.373 -3.932 1.00 95.62 224 GLY A C 1
ATOM 1653 O O . GLY A 1 224 ? -15.209 -5.998 -2.940 1.00 95.62 224 GLY A O 1
ATOM 1654 N N . LYS A 1 225 ? -16.595 -4.499 -3.901 1.00 96.06 225 LYS A N 1
ATOM 1655 C CA . LYS A 1 225 ? -17.323 -4.111 -2.689 1.00 96.06 225 LYS A CA 1
ATOM 1656 C C . LYS A 1 225 ? -17.825 -5.323 -1.897 1.00 96.06 225 LYS A C 1
ATOM 1658 O O . LYS A 1 225 ? -18.391 -6.251 -2.472 1.00 96.06 225 LYS A O 1
ATOM 1663 N N . GLY A 1 226 ? -17.665 -5.287 -0.573 1.00 95.12 226 GLY A N 1
ATOM 1664 C CA . GLY A 1 226 ? -18.174 -6.322 0.334 1.00 95.12 226 GLY A CA 1
ATOM 1665 C C . GLY A 1 226 ? -17.396 -7.641 0.311 1.00 95.12 226 GLY A C 1
ATOM 1666 O O . GLY A 1 226 ? -17.808 -8.606 0.954 1.00 95.12 226 GLY A O 1
ATOM 1667 N N . CYS A 1 227 ? -16.285 -7.718 -0.429 1.00 96.81 227 CYS A N 1
ATOM 1668 C CA . CYS A 1 227 ? -15.491 -8.935 -0.522 1.00 96.81 227 CYS A CA 1
ATOM 1669 C C . CYS A 1 227 ? -14.859 -9.319 0.822 1.00 96.81 227 CYS A C 1
ATOM 1671 O O . CYS A 1 227 ? -14.329 -8.487 1.563 1.00 96.81 227 CYS A O 1
ATOM 1673 N N . VAL A 1 228 ? -14.833 -10.628 1.069 1.00 97.81 228 VAL A N 1
ATOM 1674 C CA . VAL A 1 228 ? -14.088 -11.251 2.161 1.00 97.81 228 VAL A CA 1
ATOM 1675 C C . VAL A 1 228 ? -12.887 -11.982 1.578 1.00 97.81 228 VAL A C 1
ATOM 1677 O O . VAL A 1 228 ? -13.042 -12.859 0.729 1.00 97.81 228 VAL A O 1
ATOM 1680 N N . ILE A 1 229 ? -11.689 -11.643 2.047 1.00 97.69 229 ILE A N 1
ATOM 1681 C CA . ILE A 1 229 ? -10.455 -12.326 1.657 1.00 97.69 229 ILE A CA 1
ATOM 1682 C C . ILE A 1 229 ? -9.881 -13.045 2.872 1.00 97.69 229 ILE A C 1
ATOM 1684 O O . ILE A 1 229 ? -9.510 -12.414 3.859 1.00 97.69 229 ILE A O 1
ATOM 1688 N N . GLY A 1 230 ? -9.789 -14.372 2.784 1.00 98.06 230 GLY A N 1
ATOM 1689 C CA . GLY A 1 230 ? -9.202 -15.201 3.834 1.00 98.06 230 GLY A CA 1
ATOM 1690 C C . GLY A 1 230 ? -7.731 -14.866 4.087 1.00 98.06 230 GLY A C 1
ATOM 1691 O O . GLY A 1 230 ? -7.009 -14.435 3.184 1.00 98.06 230 GLY A O 1
ATOM 1692 N N . ALA A 1 231 ? -7.280 -15.078 5.323 1.00 98.38 231 ALA A N 1
ATOM 1693 C CA . ALA A 1 231 ? -5.896 -14.836 5.720 1.00 98.38 231 ALA A CA 1
ATOM 1694 C C . ALA A 1 231 ? -4.892 -15.606 4.843 1.00 98.38 231 ALA A C 1
ATOM 1696 O O . ALA A 1 231 ? -5.201 -16.675 4.319 1.00 98.38 231 ALA A O 1
ATOM 1697 N N . ASN A 1 232 ? -3.683 -15.057 4.705 1.00 98.19 232 ASN A N 1
ATOM 1698 C CA . ASN A 1 232 ? -2.576 -15.634 3.936 1.00 98.19 232 ASN A CA 1
ATOM 1699 C C . ASN A 1 232 ? -2.847 -15.811 2.422 1.00 98.19 232 ASN A C 1
ATOM 1701 O O . ASN A 1 232 ? -2.166 -16.579 1.743 1.00 98.19 232 ASN A O 1
ATOM 1705 N N . SER A 1 233 ? -3.844 -15.107 1.873 1.00 98.12 233 SER A N 1
ATOM 1706 C CA . SER A 1 233 ? -4.158 -15.151 0.438 1.00 98.12 233 SER A CA 1
ATOM 1707 C C . SER A 1 233 ? -3.219 -14.269 -0.392 1.00 98.12 233 SER A C 1
ATOM 1709 O O . SER A 1 233 ? -2.920 -13.135 -0.015 1.00 98.12 233 SER A O 1
ATOM 1711 N N . LEU A 1 234 ? -2.833 -14.749 -1.580 1.00 97.62 234 LEU A N 1
ATOM 1712 C CA . LEU A 1 234 ? -2.148 -13.962 -2.612 1.00 97.62 234 LEU A CA 1
ATOM 1713 C C . LEU A 1 234 ? -3.119 -13.615 -3.746 1.00 97.62 234 LEU A C 1
ATOM 1715 O O . LEU A 1 234 ? -3.529 -14.478 -4.526 1.00 97.62 234 LEU A O 1
ATOM 1719 N N . ILE A 1 235 ? -3.452 -12.335 -3.876 1.00 96.56 235 ILE A N 1
ATOM 1720 C CA . ILE A 1 235 ? -4.414 -11.843 -4.859 1.00 96.56 235 ILE A CA 1
ATOM 1721 C C . ILE A 1 235 ? -3.667 -11.305 -6.076 1.00 96.56 235 ILE A C 1
ATOM 1723 O O . ILE A 1 235 ? -3.033 -10.251 -6.034 1.00 96.56 235 ILE A O 1
ATOM 1727 N N . THR A 1 236 ? -3.743 -12.056 -7.175 1.00 93.19 236 THR A N 1
ATOM 1728 C CA . THR A 1 236 ? -3.034 -11.765 -8.438 1.00 93.19 236 THR A CA 1
ATOM 1729 C C . THR A 1 236 ? -3.961 -11.369 -9.585 1.00 93.19 236 THR A C 1
ATOM 1731 O O . THR A 1 236 ? -3.506 -10.963 -10.655 1.00 93.19 236 THR A O 1
ATOM 1734 N N . LYS A 1 237 ? -5.272 -11.521 -9.394 1.00 85.56 237 LYS A N 1
ATOM 1735 C CA . LYS A 1 237 ? -6.313 -11.244 -10.386 1.00 85.56 237 LYS A CA 1
ATOM 1736 C C . LYS A 1 237 ? -7.459 -10.520 -9.697 1.00 85.56 237 LYS A C 1
ATOM 1738 O O . LYS A 1 237 ? -7.614 -10.619 -8.484 1.00 85.56 237 LYS A O 1
ATOM 1743 N N . ARG A 1 238 ? -8.263 -9.800 -10.482 1.00 72.31 238 ARG A N 1
ATOM 1744 C CA . ARG A 1 238 ? -9.470 -9.141 -9.968 1.00 72.31 238 ARG A CA 1
ATOM 1745 C C . ARG A 1 238 ? -10.368 -10.167 -9.287 1.00 72.31 238 ARG A C 1
ATOM 1747 O O . ARG A 1 238 ? -10.628 -11.215 -9.882 1.00 72.31 238 ARG A O 1
ATOM 1754 N N . ASN A 1 239 ? -10.865 -9.821 -8.108 1.00 56.28 239 ASN A N 1
ATOM 1755 C CA . ASN A 1 239 ? -11.959 -10.550 -7.492 1.00 56.28 239 ASN A CA 1
ATOM 1756 C C . ASN A 1 239 ? -13.259 -9.873 -7.936 1.00 56.28 239 ASN A C 1
ATOM 1758 O O . ASN A 1 239 ? -13.389 -8.657 -7.788 1.00 56.28 239 ASN A O 1
ATOM 1762 N N . ARG A 1 240 ? -14.177 -10.619 -8.556 1.00 49.84 240 ARG A N 1
ATOM 1763 C CA . ARG A 1 240 ? -15.544 -10.123 -8.765 1.00 49.84 240 ARG A CA 1
ATOM 1764 C C . ARG A 1 240 ? -16.370 -10.555 -7.549 1.00 49.84 240 ARG A C 1
ATOM 1766 O O . ARG A 1 240 ? -16.091 -11.647 -7.056 1.00 49.84 240 ARG A O 1
ATOM 1773 N N . PRO A 1 241 ? -17.299 -9.714 -7.069 1.00 40.88 241 PRO A N 1
ATOM 1774 C CA . PRO A 1 241 ? -18.219 -10.106 -6.008 1.00 40.88 241 PRO A CA 1
ATOM 1775 C C . PRO A 1 241 ? -19.032 -11.344 -6.405 1.00 40.88 241 PRO A C 1
ATOM 1777 O O . PRO A 1 241 ? -19.267 -11.532 -7.626 1.00 40.88 241 PRO A O 1
#

Sequence (241 aa):
MAPYKQRTEFPAGNQDYRAARLRAAIACQDYNSQGEEASAEQRAALYHAIINAGQSQLQFKAGPTLSTPPLASPLPALNLPAAGSSPDAATSDPSSECSESTTSTPASTAPSDTFPQPKRFPGQGLAPYIKPPLHVDYGSCVDIATSTFINRGCKILDTPVRSVRIGERCLIGPDFSIYAVGHPLDHTLRNGPAGAPSFGMDVTIEDDCWIGGHVTILGGVNVGKGCVIGANSLITKRNRP

Foldseek 3Di:
DDPDPFKFFDLCPDPLNVVLQVLQVVLLVQLQPDDPPDDQCNSVVSSCVSQVVSVVVDDRDGDDDDDDDDDDDDDDDDDDDDDDDDDDDDDDDDDDDDDDDDDDDDDDDDDPPDDDDDPCPVPLDDGAAEHDNEAERRPQAEEEHSQEYAYYQEHEDADNPEHEYEEHNEYHEYNEYEAQKDADPPCVQRVDSPHGGIIGAYEAEYEQEYHYALEYEYGPEYEDYNYYHYHNHYHDYYDDD

Organism: NCBI:txid703497

pLDDT: mean 74.75, std 25.52, range [26.33, 98.69]

InterPro domains:
  IPR001451 Hexapeptide repeat [PF00132] (202-237)
  IPR011004 Trimeric LpxA-like superfamily [SSF51161] (119-237)
  IPR051159 Hexapeptide-repeat containing acetyltransferases [PTHR23416] (10-237)